Protein AF-X1LPR6-F1 (afdb_monomer)

Sequence (323 aa):
MGFMDDASLVRRFMDADMQLTLDALDALRKREDTESAAERVLVSLREMGGRPFLITADLITKILEEEIETGPTPSVPPPRPSVPEVEAPTEGEIAEKLPELTRTKFKPRASEFEPRVEVLKDITGRSYTEGKLKDFVNVFSDRYERLSRILRKRVDLHDAVPISSLKNFEGRELVKVIGMVSEKRETSGGHVVLEIEDLNGRASAWVFKGQRKLIQKSAEVVVDEVVGIVGNVRSGDRAPRLFVRDIIWPDLPVTRELSRAEDPACAALISDLHIGSEMFLEDVFMKFVNWLRGETGNAQQQELASGVKYLIVAGDIVDGIGV

Nearest PDB structures (foldseek):
  3m4q-assembly1_B  TM=6.883E-01  e=9.070E-04  Entamoeba histolytica
  8txr-assembly1_A  TM=4.484E-01  e=1.078E-04  Escherichia coli
  8txr-assembly1_C  TM=4.172E-01  e=3.190E-05  Escherichia coli
  8txr-assembly1_D  TM=4.548E-01  e=1.864E-04  Escherichia coli
  3m4p-assembly2_D  TM=5.467E-01  e=4.153E-03  Entamoeba histolytica

Foldseek 3Di:
DDDDDLVNLQVVQVVVLAGEDPQLSVLLNVDPPSPVLSVQLSVVLVVPPDRDRYDYNVSSVVSVVVPPPDDDDDDDPPPPPPPPPPPPQDPVRVVVPPDPPPPQPDQFLLVVDDDDDDDPDDCVVPPDDPPDPVVVVVVLQVQQVVFVVLQCVDPVAVQADAQVCLVVQAPPPKHKHKFAFADWDADPQGKIWTWTHDPRFIEIEIEDNVPVVVSVVSVPDDHSFIWMFMAHWDDDPDRIYGDGPDIGGSDDDPDDDDDDDPDQADEAEEEQQQPPDPPHPVVVVVVVVCLLSLNDDDPVSSNNSSRYNHYHYDYNNHNDPPD

Mean predicted aligned error: 16.56 Å

Secondary structure (DSSP, 8-state):
-PPPPHHHHHHHHHTTT-EE-HHHHHHHHTSTTHHHHHHHHHHHHHHSSS--SEE-HHHHHHHHHHGGG-------PPPP-------PPPHHHHHHSS------S---GGGGS------S---TT-------HHHHHHHHHHHHHHHHHHHHTSTTTTTPPPGGGGGGGTT-S-EEEEEEEEEEEE-TTS-EEEEEEETTEEEEEEE-TT-HHHHHHHHH--TT-EEEEEEEEE--SSS-EEEEEEEE-----S-------SS--EEEEE----BT-TT--HHHHHHHHHHHTTSSS-HHHHHHHHHEEEEEE-S--B--S--

Solvent-accessible surface area (backbone atoms only — not comparable to full-atom values): 19529 Å² total; per-residue (Å²): 135,81,80,81,50,71,67,61,56,52,46,59,37,46,78,68,69,26,42,71,38,74,60,24,50,51,57,43,65,76,41,97,52,37,69,64,51,50,51,50,51,54,51,57,45,69,70,40,98,64,71,65,49,69,42,45,40,69,58,54,51,50,58,69,60,68,61,81,79,69,84,90,88,80,97,69,85,74,78,75,78,75,66,76,78,74,64,75,68,50,80,66,57,53,61,74,68,50,71,73,79,68,84,54,89,58,76,42,64,27,72,80,51,83,88,87,84,79,85,90,75,86,54,82,98,62,79,75,76,91,78,46,76,67,54,57,52,47,53,54,50,52,50,45,54,54,43,48,55,54,36,40,71,35,87,93,33,53,79,42,44,63,55,65,54,46,73,81,42,48,86,44,83,69,48,37,31,58,29,33,24,76,39,76,49,76,45,98,89,56,28,41,38,34,36,29,31,49,101,75,31,54,35,41,36,36,39,56,60,89,40,59,71,54,50,54,55,57,66,73,59,56,72,78,39,58,36,36,40,32,19,30,42,48,67,63,103,60,73,40,30,30,44,54,75,46,79,43,69,71,68,81,72,90,82,67,85,83,83,72,76,91,62,91,59,37,71,47,82,50,52,68,50,24,48,86,40,93,82,41,59,56,75,60,53,51,50,51,53,36,24,58,56,51,77,38,76,54,75,70,52,29,54,54,29,18,21,48,65,41,79,47,72,65,55,50,60,49,53,74,84,94,119

InterPro domains:
  IPR024826 DNA polymerase delta/II small subunit family [PTHR10416] (117-320)

Structure (mmCIF, N/CA/C/O backbone):
data_AF-X1LPR6-F1
#
_entry.id   AF-X1LPR6-F1
#
loop_
_atom_site.group_PDB
_atom_site.id
_atom_site.type_symbol
_atom_site.label_atom_id
_atom_site.label_alt_id
_atom_site.label_comp_id
_atom_site.label_asym_id
_atom_site.label_entity_id
_atom_site.label_seq_id
_atom_site.pdbx_PDB_ins_code
_atom_site.Cartn_x
_atom_site.Cartn_y
_atom_site.Cartn_z
_atom_site.occupancy
_atom_site.B_iso_or_equiv
_atom_site.auth_seq_id
_atom_site.auth_comp_id
_atom_site.auth_asym_id
_atom_site.auth_atom_id
_atom_site.pdbx_PDB_model_num
ATOM 1 N N . MET A 1 1 ? -37.560 -25.853 -32.790 1.00 40.47 1 MET A N 1
ATOM 2 C CA . MET A 1 1 ? -37.168 -26.529 -31.539 1.00 40.47 1 MET A CA 1
ATOM 3 C C . MET A 1 1 ? -35.764 -26.054 -31.229 1.00 40.47 1 MET A C 1
ATOM 5 O O . MET A 1 1 ? -34.848 -26.413 -31.956 1.00 40.47 1 MET A O 1
ATOM 9 N N . GLY A 1 2 ? -35.634 -25.078 -30.330 1.00 45.19 2 GLY A N 1
ATOM 10 C CA . GLY A 1 2 ? -34.343 -24.468 -30.018 1.00 45.19 2 GLY A CA 1
ATOM 11 C C . GLY A 1 2 ? -33.560 -25.395 -29.101 1.00 45.19 2 GLY A C 1
ATOM 12 O O . GLY A 1 2 ? -34.072 -25.771 -28.054 1.00 45.19 2 GLY A O 1
ATOM 13 N N . PHE A 1 3 ? -32.356 -25.787 -29.505 1.00 52.84 3 PHE A N 1
ATOM 14 C CA . PHE A 1 3 ? -31.416 -26.442 -28.602 1.00 52.84 3 PHE A CA 1
ATOM 15 C C . PHE A 1 3 ? -31.013 -25.422 -27.530 1.00 52.84 3 PHE A C 1
ATOM 17 O O . PHE A 1 3 ? -30.489 -24.361 -27.869 1.00 52.84 3 PHE A O 1
ATOM 24 N N . MET A 1 4 ? -31.299 -25.714 -26.259 1.00 65.25 4 MET A N 1
ATOM 25 C CA . MET A 1 4 ? -30.722 -24.970 -25.137 1.00 65.25 4 MET A CA 1
ATOM 26 C C . MET A 1 4 ? -29.204 -25.161 -25.163 1.00 65.25 4 MET A C 1
ATOM 28 O O . MET A 1 4 ? -28.731 -26.287 -25.318 1.00 65.25 4 MET A O 1
ATOM 32 N N . ASP A 1 5 ? -28.449 -24.071 -25.048 1.00 76.56 5 ASP A N 1
ATOM 33 C CA . ASP A 1 5 ? -26.994 -24.137 -24.933 1.00 76.56 5 ASP A CA 1
ATOM 34 C C . ASP A 1 5 ? -26.565 -24.481 -23.494 1.00 76.56 5 ASP A C 1
ATOM 36 O O . ASP A 1 5 ? -27.295 -24.245 -22.528 1.00 76.56 5 ASP A O 1
ATOM 40 N N . ASP A 1 6 ? -25.365 -25.038 -23.332 1.00 79.00 6 ASP A N 1
ATOM 41 C CA . ASP A 1 6 ? -24.859 -25.474 -22.022 1.00 79.00 6 ASP A CA 1
ATOM 42 C C . ASP A 1 6 ? -24.832 -24.314 -21.007 1.00 79.00 6 ASP A C 1
ATOM 44 O O . ASP A 1 6 ? -25.115 -24.496 -19.823 1.00 79.00 6 ASP A O 1
ATOM 48 N N . ALA A 1 7 ? -24.560 -23.094 -21.482 1.00 80.00 7 ALA A N 1
ATOM 49 C CA . ALA A 1 7 ? -24.529 -21.890 -20.660 1.00 80.00 7 ALA A CA 1
ATOM 50 C C . ALA A 1 7 ? -25.905 -21.549 -20.063 1.00 80.00 7 ALA A C 1
ATOM 52 O O . ALA A 1 7 ? -25.987 -21.188 -18.889 1.00 80.00 7 ALA A O 1
ATOM 53 N N . SER A 1 8 ? -26.987 -21.678 -20.835 1.00 82.38 8 SER A N 1
ATOM 54 C CA . SER A 1 8 ? -28.348 -21.449 -20.345 1.00 82.38 8 SER A CA 1
ATOM 55 C C . SER A 1 8 ? -28.805 -22.533 -19.374 1.00 82.38 8 SER A C 1
ATOM 57 O O . SER A 1 8 ? -29.473 -22.208 -18.392 1.00 82.38 8 SER A O 1
ATOM 59 N N . LEU A 1 9 ? -28.414 -23.794 -19.590 1.00 83.12 9 LEU A N 1
ATOM 60 C CA . LEU A 1 9 ? -28.721 -24.884 -18.663 1.00 83.12 9 LEU A CA 1
ATOM 61 C C . LEU A 1 9 ? -28.023 -24.662 -17.318 1.00 83.12 9 LEU A C 1
ATOM 63 O O . LEU A 1 9 ? -28.685 -24.634 -16.286 1.00 83.12 9 LEU A O 1
ATOM 67 N N . VAL A 1 10 ? -26.711 -24.408 -17.328 1.00 84.19 10 VAL A N 1
ATOM 68 C CA . VAL A 1 10 ? -25.937 -24.144 -16.105 1.00 84.19 10 VAL A CA 1
ATOM 69 C C . VAL A 1 10 ? -26.471 -22.908 -15.379 1.00 84.19 10 VAL A C 1
ATOM 71 O O . VAL A 1 10 ? -26.657 -22.944 -14.165 1.00 84.19 10 VAL A O 1
ATOM 74 N N . ARG A 1 11 ? -26.800 -21.835 -16.110 1.00 84.00 11 ARG A N 1
ATOM 75 C CA . ARG A 1 11 ? -27.372 -20.615 -15.525 1.00 84.00 11 ARG A CA 1
ATOM 76 C C . ARG A 1 11 ? -28.694 -20.856 -14.805 1.00 84.00 11 ARG A C 1
ATOM 78 O O . ARG A 1 11 ? -28.868 -20.330 -13.716 1.00 84.00 11 ARG A O 1
ATOM 85 N N . ARG A 1 12 ? -29.584 -21.691 -15.348 1.00 84.81 12 ARG A N 1
ATOM 86 C CA . ARG A 1 12 ? -30.861 -22.019 -14.688 1.00 84.81 12 ARG A CA 1
ATOM 87 C C . ARG A 1 12 ? -30.680 -22.728 -13.344 1.00 84.81 12 ARG A C 1
ATOM 89 O O . ARG A 1 12 ? -31.457 -22.475 -12.430 1.00 84.81 12 ARG A O 1
ATOM 96 N N . PHE A 1 13 ? -29.682 -23.604 -13.224 1.00 86.19 13 PHE A N 1
ATOM 97 C CA . PHE A 1 13 ? -29.370 -24.255 -11.948 1.00 86.19 13 PHE A CA 1
ATOM 98 C C . PHE A 1 13 ? -28.673 -23.288 -10.981 1.00 86.19 13 PHE A C 1
ATOM 100 O O . PHE A 1 13 ? -29.044 -23.251 -9.810 1.00 86.19 13 PHE A O 1
ATOM 107 N N . MET A 1 14 ? -27.767 -22.432 -11.474 1.00 83.00 14 MET A N 1
ATOM 108 C CA . MET A 1 14 ? -27.127 -21.394 -10.652 1.00 83.00 14 MET A CA 1
ATOM 109 C C . MET A 1 14 ? -28.131 -20.373 -10.100 1.00 83.00 14 MET A C 1
ATOM 111 O O . MET A 1 14 ? -28.051 -20.032 -8.926 1.00 83.00 14 MET A O 1
ATOM 115 N N . ASP A 1 15 ? -29.112 -19.939 -10.899 1.00 85.44 15 ASP A N 1
ATOM 116 C CA . ASP A 1 15 ? -30.190 -19.031 -10.465 1.00 85.44 15 ASP A CA 1
ATOM 117 C C . ASP A 1 15 ? -31.087 -19.658 -9.373 1.00 85.44 15 ASP A C 1
ATOM 119 O O . ASP A 1 15 ? -31.898 -18.972 -8.751 1.00 85.44 15 ASP A O 1
ATOM 123 N N . ALA A 1 16 ? -30.973 -20.971 -9.155 1.00 81.69 16 ALA A N 1
ATOM 124 C CA . ALA A 1 16 ? -31.669 -21.722 -8.119 1.00 81.69 16 ALA A CA 1
ATOM 125 C C . ALA A 1 16 ? -30.726 -22.215 -6.999 1.00 81.69 16 ALA A C 1
ATOM 127 O O . ALA A 1 16 ? -31.099 -23.134 -6.270 1.00 81.69 16 ALA A O 1
ATOM 128 N N . ASP A 1 17 ? -29.537 -21.613 -6.870 1.00 82.81 17 ASP A N 1
ATOM 129 C CA . ASP A 1 17 ? -28.495 -21.930 -5.881 1.00 82.81 17 ASP A CA 1
ATOM 130 C C . ASP A 1 17 ? -27.958 -23.375 -5.960 1.00 82.81 17 ASP A C 1
ATOM 132 O O . ASP A 1 17 ? -27.576 -23.973 -4.953 1.00 82.81 17 ASP A O 1
ATOM 136 N N . MET A 1 18 ? -27.919 -23.954 -7.167 1.00 85.88 18 MET A N 1
ATOM 137 C CA . MET A 1 18 ? -27.457 -25.324 -7.417 1.00 85.88 18 MET A CA 1
ATOM 138 C C . MET A 1 18 ? -26.333 -25.373 -8.459 1.00 85.88 18 MET A C 1
ATOM 140 O O . MET A 1 18 ? -26.355 -24.672 -9.471 1.00 85.88 18 MET A O 1
ATOM 144 N N . GLN A 1 19 ? -25.359 -26.256 -8.244 1.00 86.50 19 GLN A N 1
ATOM 145 C CA . GLN A 1 19 ? -24.255 -26.520 -9.163 1.00 86.50 19 GLN A CA 1
ATOM 146 C C . GLN A 1 19 ? -24.404 -27.894 -9.814 1.00 86.50 19 GLN A C 1
ATOM 148 O O . GLN A 1 19 ? -24.564 -28.906 -9.134 1.00 86.50 19 GLN A O 1
ATOM 153 N N . LEU A 1 20 ? -24.314 -27.940 -11.144 1.00 87.31 20 LEU A N 1
ATOM 154 C CA . LEU A 1 20 ? -24.249 -29.191 -11.895 1.00 87.31 20 LEU A CA 1
ATOM 155 C C . LEU A 1 20 ? -22.802 -29.686 -11.955 1.00 87.31 20 LEU A C 1
ATOM 157 O O . LEU A 1 20 ? -21.890 -28.939 -12.310 1.00 87.31 20 LEU A O 1
ATOM 161 N N . THR A 1 21 ? -22.603 -30.968 -11.677 1.00 86.88 21 THR A N 1
ATOM 162 C CA . THR A 1 21 ? -21.379 -31.671 -12.082 1.00 86.88 21 THR A CA 1
ATOM 163 C C . THR A 1 21 ? -21.330 -31.847 -13.607 1.00 86.88 21 THR A C 1
ATOM 165 O O . THR A 1 21 ? -22.349 -31.747 -14.298 1.00 86.88 21 THR A O 1
ATOM 168 N N . LEU A 1 22 ? -20.139 -32.085 -14.164 1.00 84.19 22 LEU A N 1
ATOM 169 C CA . LEU A 1 22 ? -19.959 -32.209 -15.617 1.00 84.19 22 LEU A CA 1
ATOM 170 C C . LEU A 1 22 ? -20.735 -33.408 -16.194 1.00 84.19 22 LEU A C 1
ATOM 172 O O . LEU A 1 22 ? -21.355 -33.310 -17.247 1.00 84.19 22 LEU A O 1
ATOM 176 N N . ASP A 1 23 ? -20.754 -34.520 -15.466 1.00 85.25 23 ASP A N 1
ATOM 177 C CA . ASP A 1 23 ? -21.523 -35.723 -15.774 1.00 85.25 23 ASP A CA 1
ATOM 178 C C . ASP A 1 23 ? -23.038 -35.500 -15.655 1.00 85.25 23 ASP A C 1
ATOM 180 O O . ASP A 1 23 ? -23.795 -36.021 -16.476 1.00 85.25 23 ASP A O 1
ATOM 184 N N . ALA A 1 24 ? -23.494 -34.682 -14.700 1.00 85.19 24 ALA A N 1
ATOM 185 C CA . ALA A 1 24 ? -24.899 -34.282 -14.594 1.00 85.19 24 ALA A CA 1
ATOM 186 C C . ALA A 1 24 ? -25.355 -33.424 -15.788 1.00 85.19 24 ALA A C 1
ATOM 188 O O . ALA A 1 24 ? -26.442 -33.633 -16.334 1.00 85.19 24 ALA A O 1
ATOM 189 N N . LEU A 1 25 ? -24.507 -32.490 -16.228 1.00 86.38 25 LEU A N 1
ATOM 190 C CA . LEU A 1 25 ? -24.734 -31.683 -17.428 1.00 86.38 25 LEU A CA 1
ATOM 191 C C . LEU A 1 25 ? -24.821 -32.571 -18.682 1.00 86.38 25 LEU A C 1
ATOM 193 O O . LEU A 1 25 ? -25.765 -32.452 -19.467 1.00 86.38 25 LEU A O 1
ATOM 197 N N . ASP A 1 26 ? -23.891 -33.517 -18.831 1.00 83.12 26 ASP A N 1
ATOM 198 C CA . ASP A 1 26 ? -23.890 -34.477 -19.937 1.00 83.12 26 ASP A CA 1
ATOM 199 C C . ASP A 1 26 ? -25.120 -35.401 -19.919 1.00 83.12 26 ASP A C 1
ATOM 201 O O . ASP A 1 26 ? -25.643 -35.759 -20.981 1.00 83.12 26 ASP A O 1
ATOM 205 N N . ALA A 1 27 ? -25.609 -35.780 -18.734 1.00 82.50 27 ALA A N 1
ATOM 206 C CA . ALA A 1 27 ? -26.810 -36.598 -18.578 1.00 82.50 27 ALA A CA 1
ATOM 207 C C . ALA A 1 27 ? -28.077 -35.872 -19.061 1.00 82.50 27 ALA A C 1
ATOM 209 O O . ALA A 1 27 ? -28.905 -36.481 -19.740 1.00 82.50 27 ALA A O 1
ATOM 210 N N . LEU A 1 28 ? -28.214 -34.570 -18.780 1.00 83.19 28 LEU A N 1
ATOM 211 C CA . LEU A 1 28 ? -29.329 -33.753 -19.279 1.00 83.19 28 LEU A CA 1
ATOM 212 C C . LEU A 1 28 ? -29.227 -33.517 -20.792 1.00 83.19 28 LEU A C 1
ATOM 214 O O . LEU A 1 28 ? -30.230 -33.590 -21.504 1.00 83.19 28 LEU A O 1
ATOM 218 N N . ARG A 1 29 ? -28.008 -33.297 -21.298 1.00 80.50 29 ARG A N 1
ATOM 219 C CA . ARG A 1 29 ? -27.732 -33.022 -22.715 1.00 80.50 29 ARG A CA 1
ATOM 220 C C . ARG A 1 29 ? -28.058 -34.187 -23.648 1.00 80.50 29 ARG A C 1
ATOM 222 O O . ARG A 1 29 ? -28.470 -33.967 -24.782 1.00 80.50 29 ARG A O 1
ATOM 229 N N . LYS A 1 30 ? -27.846 -35.429 -23.205 1.00 79.31 30 LYS A N 1
ATOM 230 C CA . LYS A 1 30 ? -28.094 -36.632 -24.024 1.00 79.31 30 LYS A CA 1
ATOM 231 C C . LYS A 1 30 ? -29.578 -36.903 -24.284 1.00 79.31 30 LYS A C 1
ATOM 233 O O . LYS A 1 30 ? -29.888 -37.791 -25.075 1.00 79.31 30 LYS A O 1
ATOM 238 N N . ARG A 1 31 ? -30.485 -36.178 -23.625 1.00 76.56 31 ARG A N 1
ATOM 239 C CA . ARG A 1 31 ? -31.931 -36.368 -23.758 1.00 76.56 31 ARG A CA 1
ATOM 240 C C . ARG A 1 31 ? -32.507 -35.430 -24.813 1.00 76.56 31 ARG A C 1
ATOM 242 O O . ARG A 1 31 ? -32.135 -34.263 -24.877 1.00 76.56 31 ARG A O 1
ATOM 249 N N . GLU A 1 32 ? -33.454 -35.931 -25.602 1.00 71.19 32 GLU A N 1
ATOM 250 C CA . GLU A 1 32 ? -34.161 -35.140 -26.622 1.00 71.19 32 GLU A CA 1
ATOM 251 C C . GLU A 1 32 ? -35.065 -34.052 -26.006 1.00 71.19 32 GLU A C 1
ATOM 253 O O . GLU A 1 32 ? -35.377 -33.058 -26.659 1.00 71.19 32 GLU A O 1
ATOM 258 N N . ASP A 1 33 ? -35.444 -34.211 -24.735 1.00 77.06 33 ASP A N 1
ATOM 259 C CA . ASP A 1 33 ? -36.314 -33.328 -23.957 1.00 77.06 33 ASP A CA 1
ATOM 260 C C . ASP A 1 33 ? -35.551 -32.518 -22.891 1.00 77.06 33 ASP A C 1
ATOM 262 O O . ASP A 1 33 ? -36.048 -32.321 -21.781 1.00 77.06 33 ASP A O 1
ATOM 266 N N . THR A 1 34 ? -34.345 -32.031 -23.219 1.00 79.75 34 THR A N 1
ATOM 267 C CA . THR A 1 34 ? -33.420 -31.353 -22.283 1.00 79.75 34 THR A CA 1
ATOM 268 C C . THR A 1 34 ? -34.092 -30.271 -21.430 1.00 79.75 34 THR A C 1
ATOM 270 O O . THR A 1 34 ? -33.887 -30.225 -20.219 1.00 79.75 34 THR A O 1
ATOM 273 N N . GLU A 1 35 ? -34.911 -29.410 -22.039 1.00 77.38 35 GLU A N 1
ATOM 274 C CA . GLU A 1 35 ? -35.567 -28.297 -21.341 1.00 77.38 35 GLU A CA 1
ATOM 275 C C . GLU A 1 35 ? -36.606 -28.789 -20.323 1.00 77.38 35 GLU A C 1
ATOM 277 O O . GLU A 1 35 ? -36.575 -28.388 -19.160 1.00 77.38 35 GLU A O 1
ATOM 282 N N . SER A 1 36 ? -37.472 -29.718 -20.732 1.00 77.12 36 SER A N 1
ATOM 283 C CA . SER A 1 36 ? -38.492 -30.301 -19.857 1.00 77.12 36 SER A CA 1
ATOM 284 C C . SER A 1 36 ? -37.889 -31.213 -18.789 1.00 77.12 36 SER A C 1
ATOM 286 O O . SER A 1 36 ? -38.440 -31.339 -17.699 1.00 77.12 36 SER A O 1
ATOM 288 N N . ALA A 1 37 ? -36.773 -31.886 -19.077 1.00 81.62 37 ALA A N 1
ATOM 289 C CA . ALA A 1 37 ? -36.028 -32.664 -18.090 1.00 81.62 37 ALA A CA 1
ATOM 290 C C . ALA A 1 37 ? -35.383 -31.751 -17.038 1.00 81.62 37 ALA A C 1
ATOM 292 O O . ALA A 1 37 ? -35.524 -32.009 -15.847 1.00 81.62 37 ALA A O 1
ATOM 293 N N . ALA A 1 38 ? -34.744 -30.655 -17.456 1.00 83.25 38 ALA A N 1
ATOM 294 C CA . ALA A 1 38 ? -34.149 -29.687 -16.539 1.00 83.25 38 ALA A CA 1
ATOM 295 C C . ALA A 1 38 ? -35.194 -29.025 -15.631 1.00 83.25 38 ALA A C 1
ATOM 297 O O . ALA A 1 38 ? -34.962 -28.894 -14.433 1.00 83.25 38 ALA A O 1
ATOM 298 N N . GLU A 1 39 ? -36.353 -28.643 -16.177 1.00 83.12 39 GLU A N 1
ATOM 299 C CA . GLU A 1 39 ? -37.440 -28.056 -15.387 1.00 83.12 39 GLU A CA 1
ATOM 300 C C . GLU A 1 39 ? -37.992 -29.041 -14.349 1.00 83.12 39 GLU A C 1
ATOM 302 O O . GLU A 1 39 ? -38.136 -28.670 -13.186 1.00 83.12 39 GLU A O 1
ATOM 307 N N . ARG A 1 40 ? -38.203 -30.309 -14.729 1.00 81.56 40 ARG A N 1
ATOM 308 C CA . ARG A 1 40 ? -38.614 -31.368 -13.792 1.00 81.56 40 ARG A CA 1
ATOM 309 C C . ARG A 1 40 ? -37.610 -31.548 -12.663 1.00 81.56 40 ARG A C 1
ATOM 311 O O . ARG A 1 40 ? -37.982 -31.451 -11.501 1.00 81.56 40 ARG A O 1
ATOM 318 N N . VAL A 1 41 ? -36.328 -31.697 -12.999 1.00 84.50 41 VAL A N 1
ATOM 319 C CA . VAL A 1 41 ? -35.269 -31.833 -11.991 1.00 84.50 41 VAL A CA 1
ATOM 320 C C . VAL A 1 41 ? -35.249 -30.634 -11.038 1.00 84.50 41 VAL A C 1
ATOM 322 O O . VAL A 1 41 ? -35.158 -30.822 -9.829 1.00 84.50 41 VAL A O 1
ATOM 325 N N . LEU A 1 42 ? -35.392 -29.404 -11.541 1.00 83.81 42 LEU A N 1
ATOM 326 C CA . LEU A 1 42 ? -35.443 -28.205 -10.698 1.00 83.81 42 LEU A CA 1
ATOM 327 C C . LEU A 1 42 ? -36.657 -28.181 -9.760 1.00 83.81 42 LEU A C 1
ATOM 329 O O . LEU A 1 42 ? -36.528 -27.717 -8.626 1.00 83.81 42 LEU A O 1
ATOM 333 N N . VAL A 1 43 ? -37.824 -28.649 -10.210 1.00 83.50 43 VAL A N 1
ATOM 334 C CA . VAL A 1 43 ? -39.035 -28.725 -9.380 1.00 83.50 43 VAL A CA 1
ATOM 335 C C . VAL A 1 43 ? -38.850 -29.754 -8.268 1.00 83.50 43 VAL A C 1
ATOM 337 O O . VAL A 1 43 ? -38.964 -29.393 -7.097 1.00 83.50 43 VAL A O 1
ATOM 340 N N . SER A 1 44 ? -38.455 -30.986 -8.596 1.00 81.19 44 SER A N 1
ATOM 341 C CA . SER A 1 44 ? -38.287 -32.045 -7.594 1.00 81.19 44 SER A CA 1
ATOM 342 C C . SER A 1 44 ? -37.169 -31.713 -6.588 1.00 81.19 44 SER A C 1
ATOM 344 O O . SER A 1 44 ? -37.293 -31.996 -5.396 1.00 81.19 44 SER A O 1
ATOM 346 N N . LEU A 1 45 ? -36.095 -31.035 -7.021 1.00 82.44 45 LEU A N 1
ATOM 347 C CA . LEU A 1 45 ? -35.028 -30.554 -6.128 1.00 82.44 45 LEU A CA 1
ATOM 348 C C . LEU A 1 45 ? -35.483 -29.438 -5.178 1.00 82.44 45 LEU A C 1
ATOM 350 O O . LEU A 1 45 ? -34.962 -29.335 -4.068 1.00 82.44 45 LEU A O 1
ATOM 354 N N . ARG A 1 46 ? -36.453 -28.609 -5.583 1.00 77.06 46 ARG A N 1
ATOM 355 C CA . ARG A 1 46 ? -37.040 -27.576 -4.713 1.00 77.06 46 ARG A CA 1
ATOM 356 C C . ARG A 1 46 ? -37.986 -28.160 -3.668 1.00 77.06 46 ARG A C 1
ATOM 358 O O . ARG A 1 46 ? -38.122 -27.563 -2.601 1.00 77.06 46 ARG A O 1
ATOM 365 N N . GLU A 1 47 ? -38.631 -29.281 -3.976 1.00 77.69 47 GLU A N 1
ATOM 366 C CA . GLU A 1 47 ? -39.562 -29.974 -3.079 1.00 77.69 47 GLU A CA 1
ATOM 367 C C . GLU A 1 47 ? -38.858 -30.911 -2.085 1.00 77.69 47 GLU A C 1
ATOM 369 O O . GLU A 1 47 ? -39.405 -31.207 -1.021 1.00 77.69 47 GLU A O 1
ATOM 374 N N . MET A 1 48 ? -37.617 -31.325 -2.365 1.00 75.12 48 MET A N 1
ATOM 375 C CA . MET A 1 48 ? -36.788 -32.029 -1.388 1.00 75.12 48 MET A CA 1
ATOM 376 C C . MET A 1 48 ? -36.469 -31.125 -0.185 1.00 75.12 48 MET A C 1
ATOM 378 O O . MET A 1 48 ? -35.876 -30.057 -0.320 1.00 75.12 48 MET A O 1
ATOM 382 N N . GLY A 1 49 ? -36.816 -31.591 1.022 1.00 54.50 49 GLY A N 1
ATOM 383 C CA . GLY A 1 49 ? -36.658 -30.875 2.301 1.00 54.50 49 GLY A CA 1
ATOM 384 C C . GLY A 1 49 ? -35.218 -30.525 2.719 1.00 54.50 49 GLY A C 1
ATOM 385 O O . GLY A 1 49 ? -35.013 -29.983 3.801 1.00 54.50 49 GLY A O 1
ATOM 386 N N . GLY A 1 50 ? -34.231 -30.801 1.867 1.00 62.28 50 GLY A N 1
ATOM 387 C CA . GLY A 1 50 ? -32.866 -30.294 1.950 1.00 62.28 50 GLY A CA 1
ATOM 388 C C . GLY A 1 50 ? -32.368 -30.041 0.533 1.00 62.28 50 GLY A C 1
ATOM 389 O O . GLY A 1 50 ? -32.273 -30.984 -0.244 1.00 62.28 50 GLY A O 1
ATOM 390 N N . ARG A 1 51 ? -32.097 -28.779 0.182 1.00 68.62 51 ARG A N 1
ATOM 391 C CA . ARG A 1 51 ? -31.652 -28.382 -1.163 1.00 68.62 51 ARG A CA 1
ATOM 392 C C . ARG A 1 51 ? -30.191 -28.801 -1.355 1.00 68.62 51 ARG A C 1
ATOM 394 O O . ARG A 1 51 ? -29.324 -28.207 -0.710 1.00 68.62 51 ARG A O 1
ATOM 401 N N . PRO A 1 52 ? -29.882 -29.808 -2.187 1.00 75.31 52 PRO A N 1
ATOM 402 C CA . PRO A 1 52 ? -28.498 -30.184 -2.420 1.00 75.31 52 PRO A CA 1
ATOM 403 C C . PRO A 1 52 ? -27.816 -29.104 -3.266 1.00 75.31 52 PRO A C 1
ATOM 405 O O . PRO A 1 52 ? -28.276 -28.772 -4.354 1.00 75.31 52 PRO A O 1
ATOM 408 N N . PHE A 1 53 ? -26.703 -28.566 -2.769 1.00 81.44 53 PHE A N 1
ATOM 409 C CA . PHE A 1 53 ? -25.908 -27.571 -3.494 1.00 81.44 53 PHE A CA 1
ATOM 410 C C . PHE A 1 53 ? -25.245 -28.154 -4.752 1.00 81.44 53 PHE A C 1
ATOM 412 O O . PHE A 1 53 ? -25.096 -27.454 -5.747 1.00 81.44 53 PHE A O 1
ATOM 419 N N . LEU A 1 54 ? -24.862 -29.437 -4.727 1.00 85.12 54 LEU A N 1
ATOM 420 C CA . LEU A 1 54 ? -24.203 -30.126 -5.837 1.00 85.12 54 LEU A CA 1
ATOM 421 C C . LEU A 1 54 ? -25.099 -31.235 -6.399 1.00 85.12 54 LEU A C 1
ATOM 423 O O . LEU A 1 54 ? -25.511 -32.136 -5.670 1.00 85.12 54 LEU A O 1
ATOM 427 N N . ILE A 1 55 ? -25.357 -31.185 -7.704 1.00 87.56 55 ILE A N 1
ATOM 428 C CA . ILE A 1 55 ? -26.220 -32.119 -8.429 1.00 87.56 55 ILE A CA 1
ATOM 429 C C . ILE A 1 55 ? -25.358 -33.064 -9.274 1.00 87.56 55 ILE A C 1
ATOM 431 O O . ILE A 1 55 ? -24.622 -32.634 -10.170 1.00 87.56 55 ILE A O 1
ATOM 435 N N . THR A 1 56 ? -25.453 -34.362 -8.985 1.00 88.88 56 THR A N 1
ATOM 436 C CA . THR A 1 56 ? -24.745 -35.447 -9.687 1.00 88.88 56 THR A CA 1
ATOM 437 C C . THR A 1 56 ? -25.639 -36.139 -10.715 1.00 88.88 56 THR A C 1
ATOM 439 O O . THR A 1 56 ? -26.869 -36.048 -10.643 1.00 88.88 56 THR A O 1
ATOM 442 N N . ALA A 1 57 ? -25.039 -36.852 -11.674 1.00 86.00 57 ALA A N 1
ATOM 443 C CA . ALA A 1 57 ? -25.795 -37.604 -12.679 1.00 86.00 57 ALA A CA 1
ATOM 444 C C . ALA A 1 57 ? -26.737 -38.653 -12.054 1.00 86.00 57 ALA A C 1
ATOM 446 O O . ALA A 1 57 ? -27.856 -38.844 -12.535 1.00 86.00 57 ALA A O 1
ATOM 447 N N . ASP A 1 58 ? -26.324 -39.281 -10.950 1.00 82.06 58 ASP A N 1
ATOM 448 C CA . ASP A 1 58 ? -27.134 -40.269 -10.225 1.00 82.06 58 ASP A CA 1
ATOM 449 C C . ASP A 1 58 ? -28.419 -39.653 -9.657 1.00 82.06 58 ASP A C 1
ATOM 451 O O . ASP A 1 58 ? -29.493 -40.247 -9.749 1.00 82.06 58 ASP A O 1
ATOM 455 N N . LEU A 1 59 ? -28.330 -38.432 -9.116 1.00 82.50 59 LEU A N 1
ATOM 456 C CA . LEU A 1 59 ? -29.478 -37.721 -8.553 1.00 82.50 59 LEU A CA 1
ATOM 457 C C . LEU A 1 59 ? -30.483 -37.330 -9.643 1.00 82.50 59 LEU A C 1
ATOM 459 O O . LEU A 1 59 ? -31.686 -37.499 -9.465 1.00 82.50 59 LEU A O 1
ATOM 463 N N . ILE A 1 60 ? -29.985 -36.867 -10.793 1.00 84.25 60 ILE A N 1
ATOM 464 C CA . ILE A 1 60 ? -30.810 -36.559 -11.970 1.00 84.25 60 ILE A CA 1
ATOM 465 C C . ILE A 1 60 ? -31.528 -37.809 -12.471 1.00 84.25 60 ILE A C 1
ATOM 467 O O . ILE A 1 60 ? -32.719 -37.762 -12.772 1.00 84.25 60 ILE A O 1
ATOM 471 N N . THR A 1 61 ? -30.810 -38.927 -12.551 1.00 81.19 61 THR A N 1
ATOM 472 C CA . THR A 1 61 ? -31.363 -40.196 -13.033 1.00 81.19 61 THR A CA 1
ATOM 473 C C . THR A 1 61 ? -32.463 -40.685 -12.098 1.00 81.19 61 THR A C 1
ATOM 475 O O . THR A 1 61 ? -33.561 -40.974 -12.559 1.00 81.19 61 THR A O 1
ATOM 478 N N . LYS A 1 62 ? -32.221 -40.644 -10.783 1.00 81.50 62 LYS A N 1
ATOM 479 C CA . LYS A 1 62 ? -33.201 -41.030 -9.766 1.00 81.50 62 LYS A CA 1
ATOM 480 C C . LYS A 1 62 ? -34.486 -40.198 -9.833 1.00 81.50 62 LYS A C 1
ATOM 482 O O . LYS A 1 62 ? -35.570 -40.766 -9.857 1.00 81.50 62 LYS A O 1
ATOM 487 N N . ILE A 1 63 ? -34.368 -38.872 -9.931 1.00 82.44 63 ILE A N 1
ATOM 488 C CA . ILE A 1 63 ? -35.526 -37.965 -10.025 1.00 82.44 63 ILE A CA 1
ATOM 489 C C . ILE A 1 63 ? -36.341 -38.234 -11.296 1.00 82.44 63 ILE A C 1
ATOM 491 O O . ILE A 1 63 ? -37.567 -38.261 -11.263 1.00 82.44 63 ILE A O 1
ATOM 495 N N . LEU A 1 64 ? -35.666 -38.452 -12.426 1.00 79.81 64 LEU A N 1
ATOM 496 C CA . LEU A 1 64 ? -36.337 -38.673 -13.708 1.00 79.81 64 LEU A CA 1
ATOM 497 C C . LEU A 1 64 ? -36.929 -40.085 -13.849 1.00 79.81 64 LEU A C 1
ATOM 499 O O . LEU A 1 64 ? -37.781 -40.290 -14.713 1.00 79.81 64 LEU A O 1
ATOM 503 N N . GLU A 1 65 ? -36.481 -41.048 -13.042 1.00 74.75 65 GLU A N 1
ATOM 504 C CA . GLU A 1 65 ? -37.016 -42.413 -12.994 1.00 74.75 65 GLU A CA 1
ATOM 505 C C . GLU A 1 65 ? -38.169 -42.563 -11.985 1.00 74.75 65 GLU A C 1
ATOM 507 O O . GLU A 1 65 ? -39.104 -43.318 -12.254 1.00 74.75 65 GLU A O 1
ATOM 512 N N . GLU A 1 66 ? -38.158 -41.819 -10.871 1.00 63.81 66 GLU A N 1
ATOM 513 C CA . GLU A 1 66 ? -39.196 -41.876 -9.824 1.00 63.81 66 GLU A CA 1
ATOM 514 C C . GLU A 1 66 ? -40.573 -41.326 -10.274 1.00 63.81 66 GLU A C 1
ATOM 516 O O . GLU A 1 66 ? -41.594 -41.684 -9.689 1.00 63.81 66 GLU A O 1
ATOM 521 N N . GLU A 1 67 ? -40.651 -40.531 -11.349 1.00 51.50 67 GLU A N 1
ATOM 522 C CA . GLU A 1 67 ? -41.897 -39.885 -11.815 1.00 51.50 67 GLU A CA 1
ATOM 523 C C . GLU A 1 67 ? -42.684 -40.646 -12.908 1.00 51.50 67 GLU A C 1
ATOM 525 O O . GLU A 1 67 ? -43.695 -40.146 -13.404 1.00 51.50 67 GLU A O 1
ATOM 530 N N . ILE A 1 68 ? -42.298 -41.871 -13.292 1.00 44.72 68 ILE A N 1
ATOM 531 C CA . ILE A 1 68 ? -43.078 -42.658 -14.278 1.00 44.72 68 ILE A CA 1
ATOM 532 C C . ILE A 1 68 ? -44.412 -43.180 -13.684 1.00 44.72 68 ILE A C 1
ATOM 534 O O . ILE A 1 68 ? -45.315 -43.549 -14.437 1.00 44.72 68 ILE A O 1
ATOM 538 N N . GLU A 1 69 ? -44.603 -43.161 -12.358 1.00 38.78 69 GLU A N 1
ATOM 539 C CA . GLU A 1 69 ? -45.751 -43.814 -11.698 1.00 38.78 69 GLU A CA 1
ATOM 540 C C . GLU A 1 69 ? -46.915 -42.917 -11.229 1.00 38.78 69 GLU A C 1
ATOM 542 O O . GLU A 1 69 ? -47.908 -43.454 -10.734 1.00 38.78 69 GLU A O 1
ATOM 547 N N . THR A 1 70 ? -46.917 -41.594 -11.428 1.00 32.12 70 THR A N 1
ATOM 548 C CA . THR A 1 70 ? -48.051 -40.758 -10.970 1.00 32.12 70 THR A CA 1
ATOM 549 C C . THR A 1 70 ? -48.584 -39.794 -12.037 1.00 32.12 70 THR A C 1
ATOM 551 O O . THR A 1 70 ? -48.058 -38.721 -12.307 1.00 32.12 70 THR A O 1
ATOM 554 N N . GLY A 1 71 ? -49.701 -40.205 -12.653 1.00 30.48 71 GLY A N 1
ATOM 555 C CA . GLY A 1 71 ? -50.553 -39.380 -13.518 1.00 30.48 71 GLY A CA 1
ATOM 556 C C . GLY A 1 71 ? -51.362 -38.291 -12.772 1.00 30.48 71 GLY A C 1
ATOM 557 O O . GLY A 1 71 ? -51.254 -38.157 -11.556 1.00 30.48 71 GLY A O 1
ATOM 558 N N . PRO A 1 72 ? -52.192 -37.500 -13.486 1.00 40.00 72 PRO A N 1
ATOM 559 C CA . PRO A 1 72 ? -52.224 -36.036 -13.341 1.00 40.00 72 PRO A CA 1
ATOM 560 C C . PRO A 1 72 ? -53.393 -35.443 -12.522 1.00 40.00 72 PRO A C 1
ATOM 562 O O . PRO A 1 72 ? -54.431 -36.084 -12.373 1.00 40.00 72 PRO A O 1
ATOM 565 N N . THR A 1 73 ? -53.240 -34.148 -12.162 1.00 28.80 73 THR A N 1
ATOM 566 C CA . THR A 1 73 ? -54.211 -33.050 -11.824 1.00 28.80 73 THR A CA 1
ATOM 567 C C . THR A 1 73 ? -54.109 -32.466 -10.398 1.00 28.80 73 THR A C 1
ATOM 569 O O . THR A 1 73 ? -53.762 -33.202 -9.482 1.00 28.80 73 THR A O 1
ATOM 572 N N . PRO A 1 74 ? -54.531 -31.201 -10.134 1.00 36.25 74 PRO A N 1
ATOM 573 C CA . PRO A 1 74 ? -54.585 -29.992 -10.967 1.00 36.25 74 PRO A CA 1
ATOM 574 C C . PRO A 1 74 ? -53.848 -28.777 -10.343 1.00 36.25 74 PRO A C 1
ATOM 576 O O . PRO A 1 74 ? -53.494 -28.735 -9.169 1.00 36.25 74 PRO A O 1
ATOM 579 N N . SER A 1 75 ? -53.685 -27.744 -11.169 1.00 42.28 75 SER A N 1
ATOM 580 C CA . SER A 1 75 ? -53.115 -26.427 -10.880 1.00 42.28 75 SER A CA 1
ATOM 581 C C . SER A 1 75 ? -53.765 -25.687 -9.698 1.00 42.28 75 SER A C 1
ATOM 583 O O . SER A 1 75 ? -54.882 -25.176 -9.815 1.00 42.28 75 SER A O 1
ATOM 585 N N . VAL A 1 76 ? -53.006 -25.514 -8.618 1.00 32.66 76 VAL A N 1
ATOM 586 C CA . VAL A 1 76 ? -53.146 -24.404 -7.666 1.00 32.66 76 VAL A CA 1
ATOM 587 C C . VAL A 1 76 ? -51.739 -23.834 -7.476 1.00 32.66 76 VAL A C 1
ATOM 589 O O . VAL A 1 76 ? -50.842 -24.600 -7.127 1.00 32.66 76 VAL A O 1
ATOM 592 N N . PRO A 1 77 ? -51.483 -22.540 -7.737 1.00 36.25 77 PRO A N 1
ATOM 593 C CA . PRO A 1 77 ? -50.181 -21.970 -7.422 1.00 36.25 77 PRO A CA 1
ATOM 594 C C . PRO A 1 77 ? -49.985 -22.046 -5.900 1.00 36.25 77 PRO A C 1
ATOM 596 O O . PRO A 1 77 ? -50.861 -21.577 -5.165 1.00 36.25 77 PRO A O 1
ATOM 599 N N . PRO A 1 78 ? -48.884 -22.636 -5.400 1.00 40.97 78 PRO A N 1
ATOM 600 C CA . PRO A 1 78 ? -48.613 -22.615 -3.975 1.00 40.97 78 PRO A CA 1
ATOM 601 C C . PRO A 1 78 ? -48.445 -21.152 -3.542 1.00 40.97 78 PRO A C 1
ATOM 603 O O . PRO A 1 78 ? -47.903 -20.341 -4.308 1.00 40.97 78 PRO A O 1
ATOM 606 N N . PRO A 1 79 ? -48.912 -20.775 -2.340 1.00 33.53 79 PRO A N 1
ATOM 607 C CA . PRO A 1 79 ? -48.588 -19.467 -1.804 1.00 33.53 79 PRO A CA 1
ATOM 608 C C . PRO A 1 79 ? -47.064 -19.367 -1.782 1.00 33.53 79 PRO A C 1
ATOM 610 O O . PRO A 1 79 ? -46.387 -20.300 -1.341 1.00 33.53 79 PRO A O 1
ATOM 613 N N . ARG A 1 80 ? -46.513 -18.258 -2.298 1.00 33.31 80 ARG A N 1
ATOM 614 C CA . ARG A 1 80 ? -45.097 -17.947 -2.082 1.00 33.31 80 ARG A CA 1
ATOM 615 C C . ARG A 1 80 ? -44.822 -18.173 -0.597 1.00 33.31 80 ARG A C 1
ATOM 617 O O . ARG A 1 80 ? -45.582 -17.621 0.204 1.00 33.31 80 ARG A O 1
ATOM 624 N N . PRO A 1 81 ? -43.777 -18.924 -0.214 1.00 37.59 81 PRO A N 1
ATOM 625 C CA . PRO A 1 81 ? -43.274 -18.786 1.133 1.00 37.59 81 PRO A CA 1
ATOM 626 C C . PRO A 1 81 ? -42.928 -17.307 1.263 1.00 37.59 81 PRO A C 1
ATOM 628 O O . PRO A 1 81 ? -42.028 -16.802 0.588 1.00 37.59 81 PRO A O 1
ATOM 631 N N . SER A 1 82 ? -43.719 -16.590 2.056 1.00 38.00 82 SER A N 1
ATOM 632 C CA . SER A 1 82 ? -43.270 -15.354 2.655 1.00 38.00 82 SER A CA 1
ATOM 633 C C . SER A 1 82 ? -42.058 -15.774 3.467 1.00 38.00 82 SER A C 1
ATOM 635 O O . SER A 1 82 ? -42.186 -16.272 4.586 1.00 38.00 82 SER A O 1
ATOM 637 N N . VAL A 1 83 ? -40.877 -15.650 2.857 1.00 36.72 83 VAL A N 1
ATOM 638 C CA . VAL A 1 83 ? -39.668 -15.365 3.615 1.00 36.72 83 VAL A CA 1
ATOM 639 C C . VAL A 1 83 ? -40.132 -14.291 4.589 1.00 36.72 83 VAL A C 1
ATOM 641 O O . VAL A 1 83 ? -40.724 -13.314 4.113 1.00 36.72 83 VAL A O 1
ATOM 644 N N . PRO A 1 84 ? -40.026 -14.484 5.915 1.00 36.28 84 PRO A N 1
ATOM 645 C CA . PRO A 1 84 ? -40.154 -13.345 6.791 1.00 36.28 84 PRO A CA 1
ATOM 646 C C . PRO A 1 84 ? -39.164 -12.356 6.204 1.00 36.28 84 PRO A C 1
ATOM 648 O O . PRO A 1 84 ? -37.967 -12.646 6.129 1.00 36.28 84 PRO A O 1
ATOM 651 N N . GLU A 1 85 ? -39.678 -11.264 5.656 1.00 37.41 85 GLU A N 1
ATOM 652 C CA . GLU A 1 85 ? -38.882 -10.081 5.466 1.00 37.41 85 GLU A CA 1
ATOM 653 C C . GLU A 1 85 ? -38.484 -9.773 6.902 1.00 37.41 85 GLU A C 1
ATOM 655 O O . GLU A 1 85 ? -39.271 -9.263 7.696 1.00 37.41 85 GLU A O 1
ATOM 660 N N . VAL A 1 86 ? -37.325 -10.295 7.311 1.00 41.62 86 VAL A N 1
ATOM 661 C CA . VAL A 1 86 ? -36.662 -9.818 8.504 1.00 41.62 86 VAL A CA 1
ATOM 662 C C . VAL A 1 86 ? -36.234 -8.442 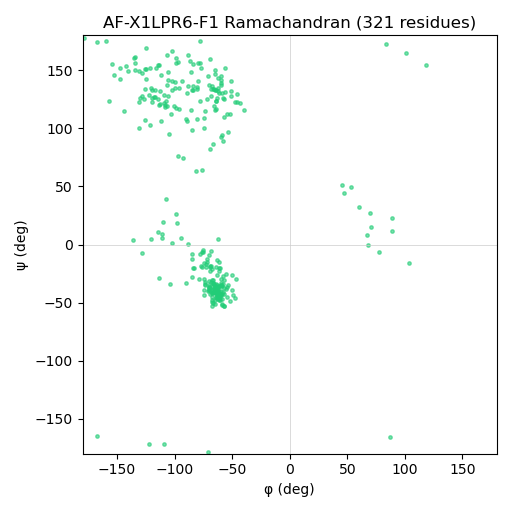8.053 1.00 41.62 86 VAL A C 1
ATOM 664 O O . VAL A 1 86 ? -35.147 -8.261 7.504 1.00 41.62 86 VAL A O 1
ATOM 667 N N . GLU A 1 87 ? -37.182 -7.508 8.140 1.00 38.88 87 GLU A N 1
ATOM 668 C CA . GLU A 1 87 ? -36.905 -6.097 8.059 1.00 38.88 87 GLU A CA 1
ATOM 669 C C . GLU A 1 87 ? -35.704 -5.906 8.973 1.00 38.88 87 GLU A C 1
ATOM 671 O O . GLU A 1 87 ? -35.704 -6.346 10.131 1.00 38.88 87 GLU A O 1
ATOM 676 N N . ALA A 1 88 ? -34.620 -5.371 8.406 1.00 41.22 88 ALA A N 1
ATOM 677 C CA . ALA A 1 88 ? -33.525 -4.902 9.228 1.00 41.22 88 ALA A CA 1
ATOM 678 C C . ALA A 1 88 ? -34.182 -4.055 10.324 1.00 41.22 88 ALA A C 1
ATOM 680 O O . ALA A 1 88 ? -34.958 -3.162 9.965 1.00 41.22 88 ALA A O 1
ATOM 681 N N . PRO A 1 89 ? -33.978 -4.390 11.611 1.00 39.81 89 PRO A N 1
ATOM 682 C CA .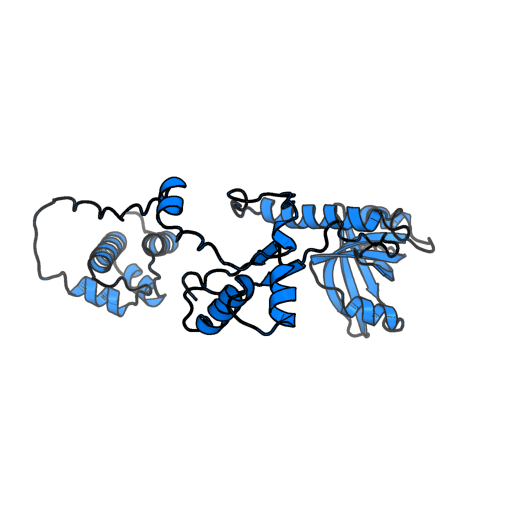 PRO A 1 89 ? -34.753 -3.795 12.683 1.00 39.81 89 PRO A CA 1
ATOM 683 C C . PRO A 1 89 ? -34.694 -2.285 12.519 1.00 39.81 89 PRO A C 1
ATOM 685 O O . PRO A 1 89 ? -33.618 -1.711 12.320 1.00 39.81 89 PRO A O 1
ATOM 688 N N . THR A 1 90 ? -35.862 -1.655 12.512 1.00 42.75 90 THR A N 1
ATOM 689 C CA . THR A 1 90 ? -35.939 -0.198 12.405 1.00 42.75 90 THR A CA 1
ATOM 690 C C . THR A 1 90 ? -35.123 0.422 13.545 1.00 42.75 90 THR A C 1
ATOM 692 O O . THR A 1 90 ? -34.978 -0.190 14.604 1.00 42.75 90 THR A O 1
ATOM 695 N N . GLU A 1 91 ? -34.572 1.632 13.379 1.00 48.56 91 GLU A N 1
ATOM 696 C CA . GLU A 1 91 ? -33.776 2.289 14.440 1.00 48.56 91 GLU A CA 1
ATOM 697 C C . GLU A 1 91 ? -34.497 2.298 15.810 1.00 48.56 91 GLU A C 1
ATOM 699 O O . GLU A 1 91 ? -33.843 2.269 16.853 1.00 48.56 91 GLU A O 1
ATOM 704 N N . GLY A 1 92 ? -35.838 2.257 15.816 1.00 44.03 92 GLY A N 1
ATOM 705 C CA . GLY A 1 92 ? -36.668 2.098 17.014 1.00 44.03 92 GLY A CA 1
ATOM 706 C C . GLY A 1 92 ? -36.682 0.691 17.636 1.00 44.03 92 GLY A C 1
ATOM 707 O O . GLY A 1 92 ? -36.693 0.578 18.858 1.00 44.03 92 GLY A O 1
ATOM 708 N N . GLU A 1 93 ? -36.619 -0.383 16.847 1.00 39.94 93 GLU A N 1
ATOM 709 C CA . GLU A 1 93 ? -36.610 -1.773 17.342 1.00 39.94 93 GLU A CA 1
ATOM 710 C C . GLU A 1 93 ? -35.232 -2.211 17.859 1.00 39.94 93 GLU A C 1
ATOM 712 O O . GLU A 1 93 ? -35.137 -3.014 18.791 1.00 39.94 93 GLU A O 1
ATOM 717 N N . ILE A 1 94 ? -34.147 -1.651 17.306 1.00 43.81 94 ILE A N 1
ATOM 718 C CA . ILE A 1 94 ? -32.789 -1.818 17.853 1.00 43.81 94 ILE A CA 1
ATOM 719 C C . ILE A 1 94 ? -32.707 -1.139 19.229 1.00 43.81 94 ILE A C 1
ATOM 721 O O . ILE A 1 94 ? -32.110 -1.688 20.157 1.00 43.81 94 ILE A O 1
ATOM 725 N N . ALA A 1 95 ? -33.357 0.021 19.384 1.00 44.00 95 ALA A N 1
ATOM 726 C CA . ALA A 1 95 ? -33.412 0.768 20.638 1.00 44.00 95 ALA A CA 1
ATOM 727 C C . ALA A 1 95 ? -34.189 0.038 21.753 1.00 44.00 95 ALA A C 1
ATOM 729 O O . ALA A 1 95 ? -33.794 0.138 22.913 1.00 44.00 95 ALA A O 1
ATOM 730 N N . GLU A 1 96 ? -35.234 -0.734 21.428 1.00 43.44 96 GLU A N 1
ATOM 731 C CA . GLU A 1 96 ? -36.035 -1.483 22.416 1.00 43.44 96 GLU A CA 1
ATOM 732 C C . GLU A 1 96 ? -35.358 -2.758 22.954 1.00 43.44 96 GLU A C 1
ATOM 734 O O . GLU A 1 96 ? -35.722 -3.242 24.027 1.00 43.44 96 GLU A O 1
ATOM 739 N N . LYS A 1 97 ? -34.351 -3.297 22.250 1.00 38.28 97 LYS A N 1
ATOM 740 C CA . LYS A 1 97 ? -33.563 -4.475 22.673 1.00 38.28 97 LYS A CA 1
ATOM 741 C C . LYS A 1 97 ? -32.115 -4.171 23.042 1.00 38.28 97 LYS A C 1
ATOM 743 O O . LYS A 1 97 ? -31.356 -5.101 23.321 1.00 38.28 97 LYS A O 1
ATOM 748 N N . LEU A 1 98 ? -31.707 -2.907 23.073 1.00 39.78 98 LEU A N 1
ATOM 749 C CA . LEU A 1 98 ? -30.467 -2.553 23.748 1.00 39.78 98 LEU A CA 1
ATOM 750 C C . LEU A 1 98 ? -30.683 -2.857 25.238 1.00 39.78 98 LEU A C 1
ATOM 752 O O . LEU A 1 98 ? -31.565 -2.239 25.839 1.00 39.78 98 LEU A O 1
ATOM 756 N N . PRO A 1 99 ? -29.947 -3.812 25.851 1.00 46.12 99 PRO A N 1
ATOM 757 C CA . PRO A 1 99 ? -29.987 -3.945 27.300 1.00 46.12 99 PRO A CA 1
ATOM 758 C C . PRO A 1 99 ? -29.722 -2.552 27.858 1.00 46.12 99 PRO A C 1
ATOM 760 O O . PRO A 1 99 ? -28.812 -1.885 27.352 1.00 46.12 99 PRO A O 1
ATOM 763 N N . GLU A 1 100 ? -30.537 -2.096 28.823 1.00 44.00 100 GLU A N 1
ATOM 764 C CA . GLU A 1 100 ? -30.275 -0.843 29.535 1.00 44.00 100 GLU A CA 1
ATOM 765 C C . GLU A 1 100 ? -28.772 -0.799 29.768 1.00 44.00 100 GLU A C 1
ATOM 767 O O . GLU A 1 100 ? -28.246 -1.723 30.395 1.00 44.00 100 GLU A O 1
ATOM 772 N N . LEU A 1 101 ? -28.085 0.187 29.170 1.00 48.88 101 LEU A N 1
ATOM 773 C CA . LEU A 1 101 ? -26.667 0.426 29.405 1.00 48.88 101 LEU A CA 1
ATOM 774 C C . LEU A 1 101 ? -26.556 0.542 30.913 1.00 48.88 101 LEU A C 1
ATOM 776 O O . LEU A 1 101 ? -26.928 1.564 31.497 1.00 48.88 101 LEU A O 1
ATOM 780 N N . THR A 1 102 ? -26.190 -0.574 31.540 1.00 50.06 102 THR A N 1
ATOM 781 C CA . THR A 1 102 ? -26.294 -0.743 32.973 1.00 50.06 102 THR A CA 1
ATOM 782 C C . THR A 1 102 ? -25.491 0.402 33.526 1.00 50.06 102 THR A C 1
ATOM 784 O O . THR A 1 102 ? -24.356 0.613 33.101 1.00 50.06 102 THR A O 1
ATOM 787 N N . ARG A 1 103 ? -26.099 1.207 34.400 1.00 52.72 103 ARG A N 1
ATOM 788 C CA . ARG A 1 103 ? -25.388 2.267 35.110 1.00 52.72 103 ARG A CA 1
ATOM 789 C C . ARG A 1 103 ? -24.243 1.608 35.871 1.00 52.72 103 ARG A C 1
ATOM 791 O O . ARG A 1 103 ? -24.404 1.181 37.014 1.00 52.72 103 ARG A O 1
ATOM 798 N N . THR A 1 104 ? -23.091 1.491 35.225 1.00 59.78 104 THR A N 1
ATOM 799 C CA . THR A 1 104 ? -21.873 1.017 35.847 1.00 59.78 104 THR A CA 1
ATOM 800 C C . THR A 1 104 ? -21.534 2.049 36.909 1.00 59.78 104 THR A C 1
ATOM 802 O O . THR A 1 104 ? -21.565 3.256 36.667 1.00 59.78 104 THR A O 1
ATOM 805 N N . LYS A 1 105 ? -21.202 1.601 38.124 1.00 68.38 105 LYS A N 1
ATOM 806 C CA . LYS A 1 105 ? -20.605 2.506 39.125 1.00 68.38 105 LYS A CA 1
ATOM 807 C C . LYS A 1 105 ? -19.267 3.066 38.635 1.00 68.38 105 LYS A C 1
ATOM 809 O O . LYS A 1 105 ? -18.802 4.082 39.144 1.00 68.38 105 LYS A O 1
ATOM 814 N N . PHE A 1 106 ? -18.665 2.388 37.661 1.00 81.44 106 PHE A N 1
ATOM 815 C CA . PHE A 1 106 ? -17.479 2.816 36.955 1.00 81.44 106 PHE A CA 1
ATOM 816 C C . PHE A 1 106 ? -17.757 4.100 36.172 1.00 81.44 106 PHE A C 1
ATOM 818 O O . PHE A 1 106 ? -18.592 4.120 35.267 1.00 81.44 106 PHE A O 1
ATOM 825 N N . LYS A 1 107 ? -17.056 5.170 36.553 1.00 85.06 107 LYS A N 1
ATOM 826 C CA . LYS A 1 107 ? -17.011 6.439 35.829 1.00 85.06 107 LYS A CA 1
ATOM 827 C C . LYS A 1 107 ? -15.663 6.515 35.111 1.00 85.06 107 LYS A C 1
ATOM 829 O O . LYS A 1 107 ? -14.677 6.872 35.754 1.00 85.06 107 LYS A O 1
ATOM 834 N N . PRO A 1 108 ? -15.584 6.127 33.830 1.00 89.12 108 PRO A N 1
ATOM 835 C CA . PRO A 1 108 ? -14.324 6.153 33.102 1.00 89.12 108 PRO A CA 1
ATOM 836 C C . PRO A 1 108 ? -13.866 7.600 32.903 1.00 89.12 108 PRO A C 1
ATOM 838 O O . PRO A 1 108 ? -14.669 8.450 32.521 1.00 89.12 108 PRO A O 1
ATOM 841 N N . ARG A 1 109 ? -12.579 7.887 33.103 1.00 91.00 109 ARG A N 1
ATOM 842 C CA . ARG A 1 109 ? -11.986 9.214 32.872 1.00 91.00 109 ARG A CA 1
ATOM 843 C C . ARG A 1 109 ? -12.254 9.735 31.455 1.00 91.00 109 ARG A C 1
ATOM 845 O O . ARG A 1 109 ? -12.534 10.909 31.259 1.00 91.00 109 ARG A O 1
ATOM 852 N N . ALA A 1 110 ? -12.242 8.848 30.465 1.00 90.69 110 ALA A N 1
ATOM 853 C CA . ALA A 1 110 ? -12.551 9.157 29.074 1.00 90.69 110 ALA A CA 1
ATOM 854 C C . ALA A 1 110 ? -13.975 9.708 28.856 1.00 90.69 110 ALA A C 1
ATOM 856 O O . ALA A 1 110 ? -14.245 10.342 27.832 1.00 90.69 110 ALA A O 1
ATOM 857 N N . SER A 1 111 ? -14.907 9.484 29.792 1.00 88.88 111 SER A N 1
ATOM 858 C CA . SER A 1 111 ? -16.260 10.052 29.708 1.00 88.88 111 SER A CA 1
ATOM 859 C C . SER A 1 111 ? -16.297 11.570 29.894 1.00 88.88 111 SER A C 1
ATOM 861 O O . SER A 1 111 ? -17.260 12.184 29.452 1.00 88.88 111 SER A O 1
ATOM 863 N N . GLU A 1 112 ? -15.252 12.176 30.467 1.00 91.06 112 GLU A N 1
ATOM 864 C CA . GLU A 1 112 ? -15.159 13.628 30.688 1.00 91.06 112 GLU A CA 1
ATOM 865 C C . GLU A 1 112 ? -14.914 14.428 29.399 1.00 91.06 112 GLU A C 1
ATOM 867 O O . GLU A 1 112 ? -15.123 15.638 29.376 1.00 91.06 112 GLU A O 1
ATOM 872 N N . PHE A 1 113 ? -14.477 13.761 28.329 1.00 90.56 113 PHE A N 1
ATOM 873 C CA . PHE A 1 113 ? -14.149 14.388 27.049 1.00 90.56 113 PHE A CA 1
ATOM 874 C C . PHE A 1 113 ? -15.231 14.091 26.011 1.00 90.56 113 PHE A C 1
ATOM 876 O O . PHE A 1 113 ? -15.741 12.971 25.938 1.00 90.56 113 PHE A O 1
ATOM 883 N N . GLU A 1 114 ? -15.561 15.060 25.163 1.00 90.50 114 GLU A N 1
ATOM 884 C CA . GLU A 1 114 ? -16.512 14.851 24.067 1.00 90.50 114 GLU A CA 1
ATOM 885 C C . GLU A 1 114 ? -15.907 13.948 22.974 1.00 90.50 114 GLU A C 1
ATOM 887 O O . GLU A 1 114 ? -14.733 14.108 22.623 1.00 90.50 114 GLU A O 1
ATOM 892 N N . PRO A 1 115 ? -16.665 12.979 22.422 1.00 90.00 115 PRO A N 1
ATOM 893 C CA . PRO A 1 115 ? -16.187 12.169 21.309 1.00 90.00 115 PRO A CA 1
ATOM 894 C C . PRO A 1 115 ? -16.021 13.030 20.049 1.00 90.00 115 PRO A C 1
ATOM 896 O O . PRO A 1 115 ? -16.915 13.789 19.680 1.00 90.00 115 PRO A O 1
ATOM 899 N N . ARG A 1 116 ? -14.890 12.877 19.350 1.00 90.25 116 ARG A N 1
ATOM 900 C CA . ARG A 1 116 ? -14.618 13.570 18.082 1.00 90.25 116 ARG A CA 1
ATOM 901 C C . ARG A 1 116 ? -14.358 12.546 16.985 1.00 90.25 116 ARG A C 1
ATOM 903 O O . ARG A 1 116 ? -13.285 11.954 16.929 1.0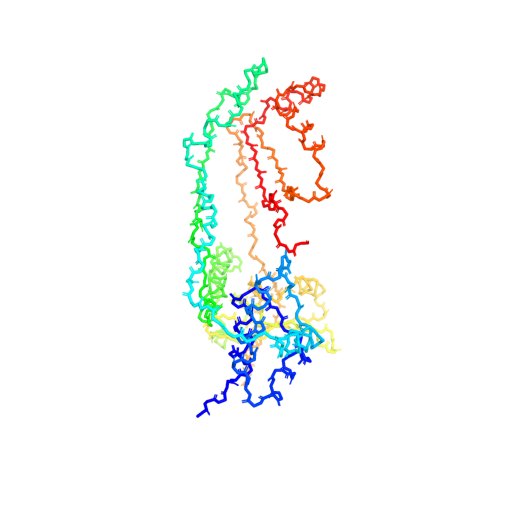0 90.25 116 ARG A O 1
ATOM 910 N N . VAL A 1 117 ? -15.354 12.324 16.130 1.00 90.44 117 VAL A N 1
ATOM 911 C CA . VAL A 1 117 ? -15.267 11.400 14.992 1.00 90.44 117 VAL A CA 1
ATOM 912 C C . VAL A 1 117 ? -15.658 12.148 13.727 1.00 90.44 117 VAL A C 1
ATOM 914 O O . VAL A 1 117 ? -16.737 12.729 13.654 1.00 90.44 117 VAL A O 1
ATOM 917 N N . GLU A 1 118 ? -14.778 12.123 12.730 1.00 92.62 118 GLU A N 1
ATOM 918 C CA . GLU A 1 118 ? -15.020 12.693 11.408 1.00 92.62 118 GLU A CA 1
ATOM 919 C C . GLU A 1 118 ? -14.992 11.577 10.362 1.00 92.62 118 GLU A C 1
ATOM 921 O O . GLU A 1 118 ? -14.028 10.813 10.266 1.00 92.62 118 GLU A O 1
ATOM 926 N N . VAL A 1 119 ? -16.049 11.483 9.556 1.00 91.25 119 VAL A N 1
ATOM 927 C CA . VAL A 1 119 ? -16.105 10.540 8.436 1.00 91.25 119 VAL A CA 1
ATOM 928 C C . VAL A 1 119 ? -15.437 11.181 7.224 1.00 91.25 119 VAL A C 1
ATOM 930 O O . VAL A 1 119 ? -16.051 11.956 6.496 1.00 91.25 119 VAL A O 1
ATOM 933 N N . LEU A 1 120 ? -14.171 10.832 6.986 1.00 92.81 120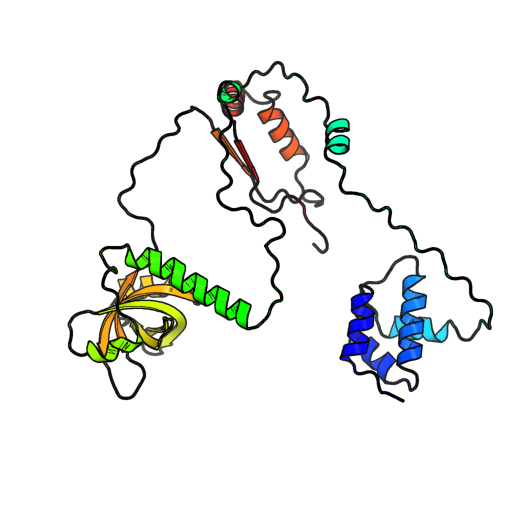 LEU A N 1
ATOM 934 C CA . LEU A 1 120 ? -13.396 11.362 5.854 1.00 92.81 120 LEU A CA 1
ATOM 935 C C . LEU A 1 120 ? -13.911 10.866 4.497 1.00 92.81 120 LEU A C 1
ATOM 937 O O . LEU A 1 120 ? -13.796 11.551 3.480 1.00 92.81 120 LEU A O 1
ATOM 941 N N . LYS A 1 121 ? -14.433 9.637 4.465 1.00 90.62 121 LYS A N 1
ATOM 942 C CA . LYS A 1 121 ? -14.982 9.012 3.266 1.00 90.62 121 LYS A CA 1
ATOM 943 C C . LYS A 1 121 ? -15.969 7.926 3.658 1.00 90.62 121 L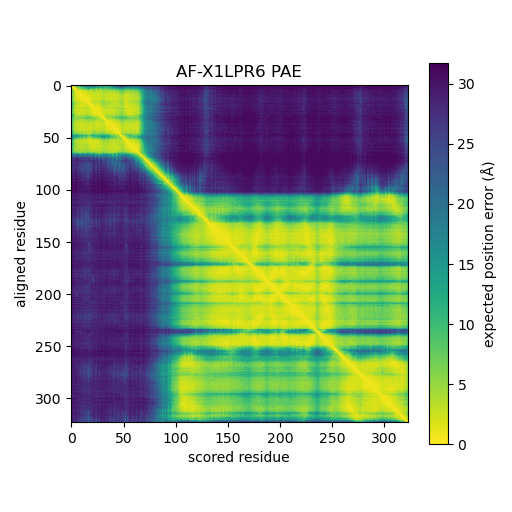YS A C 1
ATOM 945 O O . LYS A 1 121 ? -15.602 6.965 4.322 1.00 90.62 121 LYS A O 1
ATOM 950 N N . ASP A 1 122 ? -17.189 8.057 3.166 1.00 88.62 122 ASP A N 1
ATOM 951 C CA . ASP A 1 122 ? -18.202 7.017 3.251 1.00 88.62 122 ASP A CA 1
ATOM 952 C C . ASP A 1 122 ? -18.310 6.298 1.894 1.00 88.62 122 ASP A C 1
ATOM 954 O O . ASP A 1 122 ? -18.324 6.931 0.836 1.00 88.62 122 ASP A O 1
ATOM 958 N N . ILE A 1 123 ? -18.320 4.969 1.922 1.00 87.38 123 ILE A N 1
ATOM 959 C CA . ILE A 1 123 ? -18.473 4.107 0.740 1.00 87.38 123 ILE A CA 1
ATOM 960 C C . ILE A 1 123 ? -19.703 3.199 0.844 1.00 87.38 123 ILE A C 1
ATOM 962 O O . ILE A 1 123 ? -19.916 2.358 -0.030 1.00 87.38 123 ILE A O 1
ATOM 966 N N . THR A 1 124 ? -20.513 3.361 1.890 1.00 85.81 124 THR A N 1
ATOM 967 C CA . THR A 1 124 ? -21.701 2.546 2.149 1.00 85.81 124 THR A CA 1
ATOM 968 C C . THR A 1 124 ? -22.650 2.636 0.960 1.00 85.81 124 THR A C 1
ATOM 970 O O . THR A 1 124 ? -22.946 3.724 0.465 1.00 85.81 124 THR A O 1
ATOM 973 N N . GLY A 1 125 ? -23.045 1.482 0.418 1.00 82.94 125 GLY A N 1
ATOM 974 C CA . GLY A 1 125 ? -23.883 1.397 -0.785 1.00 82.94 125 GLY A CA 1
ATOM 975 C C . GLY A 1 125 ? -23.219 1.871 -2.089 1.00 82.94 125 GLY A C 1
ATOM 976 O O . GLY A 1 125 ? -23.842 1.816 -3.144 1.00 8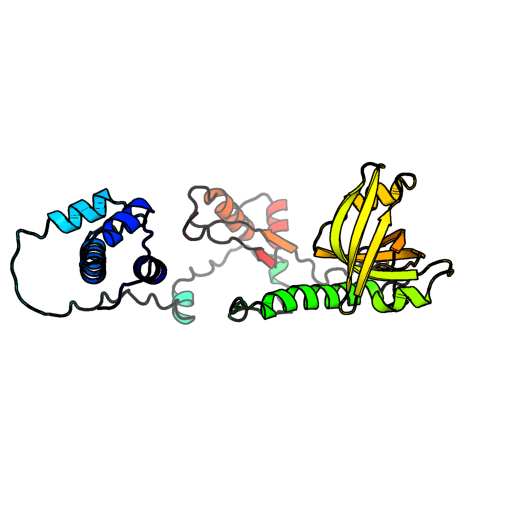2.94 125 GLY A O 1
ATOM 977 N N . ARG A 1 126 ? -21.959 2.323 -2.047 1.00 79.81 126 ARG A N 1
ATOM 978 C CA . ARG A 1 126 ? -21.213 2.900 -3.182 1.00 79.81 126 ARG A CA 1
ATOM 979 C C . ARG A 1 126 ? -20.010 2.056 -3.609 1.00 79.81 126 ARG A C 1
ATOM 981 O O . ARG A 1 126 ? -19.191 2.517 -4.399 1.00 79.81 126 ARG A O 1
ATOM 988 N N . SER A 1 127 ? -19.902 0.832 -3.096 1.00 75.06 127 SER A N 1
ATOM 989 C CA . SER A 1 127 ? -18.799 -0.097 -3.376 1.00 75.06 127 SER A CA 1
ATOM 990 C C . SER A 1 127 ? -19.141 -1.150 -4.441 1.00 75.06 127 SER A C 1
ATOM 992 O O . SER A 1 127 ? -18.565 -2.236 -4.444 1.00 75.06 127 SER A O 1
ATOM 994 N N . TYR A 1 128 ? -20.077 -0.849 -5.342 1.00 78.56 128 TYR A N 1
ATOM 995 C CA . TYR A 1 128 ? -20.476 -1.756 -6.417 1.00 78.56 128 TYR A CA 1
ATOM 996 C C . TYR A 1 128 ? -19.842 -1.338 -7.744 1.00 78.56 128 TYR A C 1
ATOM 998 O O . TYR A 1 128 ? -19.751 -0.152 -8.063 1.00 78.56 128 TYR A O 1
ATOM 1006 N N . THR A 1 129 ? -19.424 -2.324 -8.531 1.00 78.19 129 THR A N 1
ATOM 1007 C CA . THR A 1 129 ? -18.965 -2.147 -9.911 1.00 78.19 129 THR A CA 1
ATOM 1008 C C . THR A 1 129 ? -19.710 -3.125 -10.809 1.00 78.19 129 THR A C 1
ATOM 1010 O O . THR A 1 129 ? -20.048 -4.228 -10.386 1.00 78.19 129 THR A O 1
ATOM 1013 N N . GLU A 1 130 ? -19.963 -2.726 -12.054 1.00 83.19 130 GLU A N 1
ATOM 1014 C CA . GLU A 1 130 ? -20.530 -3.612 -13.076 1.00 83.19 130 GLU A CA 1
ATOM 1015 C C . GLU A 1 130 ? -19.487 -4.611 -13.613 1.00 83.19 130 GLU A C 1
ATOM 1017 O O . GLU A 1 130 ? -19.832 -5.490 -14.401 1.00 83.19 130 GLU A O 1
ATOM 1022 N N . GLY A 1 131 ? -18.212 -4.474 -13.215 1.00 86.12 131 GLY A N 1
ATOM 1023 C CA . GLY A 1 131 ? -17.133 -5.384 -13.600 1.00 86.12 131 GLY A CA 1
ATOM 1024 C C . GLY A 1 131 ? -16.751 -5.285 -15.079 1.00 86.12 131 GLY A C 1
ATOM 1025 O O . GLY A 1 131 ? -16.292 -6.262 -15.671 1.00 86.12 131 GLY A O 1
ATOM 1026 N N . LYS A 1 132 ? -16.954 -4.127 -15.716 1.00 91.94 132 LYS A N 1
ATOM 1027 C CA . LYS A 1 132 ? -16.629 -3.925 -17.134 1.00 91.94 132 LYS A CA 1
ATOM 1028 C C . LYS A 1 132 ? -15.127 -3.716 -17.308 1.00 91.94 132 LYS A C 1
ATOM 1030 O O . LYS A 1 132 ? -14.452 -3.201 -16.425 1.00 91.94 132 LYS A O 1
ATOM 1035 N N . LEU A 1 133 ? -14.594 -4.000 -18.502 1.00 91.69 133 LEU A N 1
ATOM 1036 C CA . LEU A 1 133 ? -13.174 -3.765 -18.829 1.00 91.69 133 LEU A CA 1
ATOM 1037 C C . LEU A 1 133 ? -12.702 -2.345 -18.463 1.00 91.69 133 LEU A C 1
ATOM 1039 O O . LEU A 1 133 ? -11.600 -2.155 -17.955 1.00 91.69 133 LEU A O 1
ATOM 1043 N N . LYS A 1 134 ? -13.559 -1.344 -18.694 1.00 91.75 134 LYS A N 1
ATOM 1044 C CA . LYS A 1 134 ? -13.282 0.053 -18.350 1.00 91.75 134 LYS A CA 1
ATOM 1045 C C . LYS A 1 134 ? -13.029 0.244 -16.850 1.00 91.75 134 LYS A C 1
ATOM 1047 O O . LYS A 1 134 ? -12.187 1.059 -16.493 1.00 91.75 134 LYS A O 1
ATOM 1052 N N . ASP A 1 135 ? -13.711 -0.507 -15.992 1.00 90.69 135 ASP A N 1
ATOM 1053 C CA . ASP A 1 135 ? -13.551 -0.415 -14.540 1.00 90.69 135 ASP A CA 1
ATOM 1054 C C . ASP A 1 135 ? -12.156 -0.883 -14.116 1.00 90.69 135 ASP A C 1
ATOM 1056 O O . ASP A 1 135 ? -11.495 -0.200 -13.336 1.00 90.69 135 ASP A O 1
ATOM 1060 N N . PHE A 1 136 ? -11.641 -1.958 -14.721 1.00 90.81 136 PHE A N 1
ATOM 1061 C CA . PHE A 1 136 ? -10.262 -2.405 -14.499 1.00 90.81 136 PHE A CA 1
ATOM 1062 C C . PHE A 1 136 ? -9.247 -1.348 -14.939 1.00 90.81 136 PHE A C 1
ATOM 1064 O O . PHE A 1 136 ? -8.361 -0.987 -14.168 1.00 90.81 136 PHE A O 1
ATOM 1071 N N . VAL A 1 137 ? -9.409 -0.786 -16.143 1.00 92.31 137 VAL A N 1
ATOM 1072 C CA . VAL A 1 137 ? -8.536 0.295 -16.635 1.00 92.31 137 VAL A CA 1
ATOM 1073 C C . VAL A 1 137 ? -8.564 1.494 -15.684 1.00 92.31 137 VAL A C 1
ATOM 1075 O O . VAL A 1 137 ? -7.514 2.067 -15.383 1.00 92.31 137 VAL A O 1
ATOM 1078 N N . ASN A 1 138 ? -9.739 1.851 -15.162 1.00 92.56 138 ASN A N 1
ATOM 1079 C CA . ASN A 1 138 ? -9.890 2.958 -14.224 1.00 92.56 138 ASN A CA 1
ATOM 1080 C C . ASN A 1 138 ? -9.158 2.699 -12.901 1.00 92.56 138 ASN A C 1
ATOM 1082 O O . ASN A 1 138 ? -8.555 3.628 -12.375 1.00 92.56 138 ASN A O 1
ATOM 1086 N N . VAL A 1 139 ? -9.162 1.468 -12.377 1.00 93.19 139 VAL A N 1
ATOM 1087 C CA . VAL A 1 139 ? -8.450 1.123 -11.131 1.00 93.19 139 VAL A CA 1
ATOM 1088 C C . VAL A 1 139 ? -6.946 1.361 -11.265 1.00 93.19 139 VAL A C 1
ATOM 1090 O O . VAL A 1 139 ? -6.346 2.005 -10.404 1.00 93.19 139 VAL A O 1
ATOM 1093 N N . PHE A 1 140 ? -6.329 0.884 -12.348 1.00 94.94 140 PHE A N 1
ATOM 1094 C CA . PHE A 1 140 ? -4.895 1.085 -12.577 1.00 94.94 140 PHE A CA 1
ATOM 1095 C C . PHE A 1 140 ? -4.559 2.543 -12.907 1.00 94.94 140 PHE A C 1
ATOM 1097 O O . PHE A 1 140 ? -3.550 3.066 -12.432 1.00 94.94 140 PHE A O 1
ATOM 1104 N N . SER A 1 141 ? -5.433 3.227 -13.650 1.00 95.38 141 SER A N 1
ATOM 1105 C CA . SER A 1 141 ? -5.259 4.650 -13.966 1.00 95.38 141 SER A CA 1
ATOM 1106 C C . SER A 1 141 ? -5.345 5.522 -12.704 1.00 95.38 141 SER A C 1
ATOM 1108 O O . SER A 1 141 ? -4.448 6.326 -12.458 1.00 95.38 141 SER A O 1
ATOM 1110 N N . ASP A 1 142 ? -6.355 5.312 -11.849 1.00 95.69 142 ASP A N 1
ATOM 1111 C CA . ASP A 1 142 ? -6.511 6.011 -10.561 1.00 95.69 142 ASP A CA 1
ATOM 1112 C C . ASP A 1 142 ? -5.344 5.697 -9.610 1.00 95.69 142 ASP A C 1
ATOM 1114 O O . ASP A 1 142 ? -4.799 6.610 -8.981 1.00 95.69 142 ASP A O 1
ATOM 1118 N N . ARG A 1 143 ? -4.887 4.435 -9.559 1.00 96.81 143 ARG A N 1
ATOM 1119 C CA . ARG A 1 143 ? -3.685 4.032 -8.808 1.00 96.81 143 ARG A CA 1
ATOM 1120 C C . ARG A 1 143 ? -2.459 4.818 -9.268 1.00 96.81 143 ARG A C 1
ATOM 1122 O O . ARG A 1 143 ? -1.783 5.426 -8.432 1.00 96.81 143 ARG A O 1
ATOM 1129 N N . TYR A 1 144 ? -2.188 4.829 -10.574 1.00 97.56 144 TYR A N 1
ATOM 1130 C CA . TYR A 1 144 ? -1.074 5.578 -11.149 1.00 97.56 144 TYR A CA 1
ATOM 1131 C C . TYR A 1 144 ? -1.170 7.059 -10.795 1.00 97.56 144 TYR A C 1
ATOM 1133 O O . TYR A 1 144 ? -0.233 7.615 -10.228 1.00 97.56 144 TYR A O 1
ATOM 1141 N N . GLU A 1 145 ? -2.305 7.702 -11.060 1.00 96.94 145 GLU A N 1
ATOM 1142 C CA . GLU A 1 145 ? -2.475 9.135 -10.830 1.00 96.94 145 GLU A CA 1
ATOM 1143 C C . GLU A 1 145 ? -2.285 9.527 -9.361 1.00 96.94 145 GLU A C 1
ATOM 1145 O O . GLU A 1 145 ? -1.611 10.520 -9.064 1.00 96.94 145 GLU A O 1
ATOM 1150 N N . ARG A 1 146 ? -2.845 8.754 -8.423 1.00 96.44 146 ARG A N 1
ATOM 1151 C CA . ARG A 1 146 ? -2.726 9.034 -6.985 1.00 96.44 146 ARG A CA 1
ATOM 1152 C C . ARG A 1 146 ? -1.302 8.878 -6.484 1.00 96.44 146 ARG A C 1
ATOM 1154 O O . ARG A 1 146 ? -0.788 9.798 -5.846 1.00 96.44 146 ARG A O 1
ATOM 1161 N N . LEU A 1 147 ? -0.656 7.756 -6.789 1.00 96.88 147 LEU A N 1
ATOM 1162 C CA . LEU A 1 147 ? 0.706 7.491 -6.324 1.00 96.88 147 LEU A CA 1
ATOM 1163 C C . LEU A 1 147 ? 1.720 8.398 -7.028 1.00 96.88 147 LEU A C 1
ATOM 1165 O O . LEU A 1 147 ? 2.617 8.942 -6.387 1.00 96.88 147 LEU A O 1
ATOM 1169 N N . SER A 1 148 ? 1.520 8.675 -8.317 1.00 96.12 148 SER A N 1
ATOM 1170 C CA . SER A 1 148 ? 2.334 9.627 -9.074 1.00 96.12 148 SER A CA 1
ATOM 1171 C C . SER A 1 148 ? 2.220 11.047 -8.514 1.00 96.12 148 SER A C 1
ATOM 1173 O O . SER A 1 148 ? 3.219 11.762 -8.422 1.00 96.12 148 SER A O 1
ATOM 1175 N N . ARG A 1 149 ? 1.033 11.459 -8.048 1.00 95.00 149 ARG A N 1
ATOM 1176 C CA . ARG A 1 149 ? 0.845 12.739 -7.346 1.00 95.00 149 ARG A CA 1
ATOM 1177 C C . ARG A 1 149 ? 1.613 12.799 -6.024 1.00 95.00 149 ARG A C 1
ATOM 1179 O O . ARG A 1 149 ? 2.135 13.860 -5.696 1.00 95.00 149 ARG A O 1
ATOM 1186 N N . ILE A 1 150 ? 1.689 11.700 -5.273 1.00 94.75 150 ILE A N 1
ATOM 1187 C CA . ILE A 1 150 ? 2.483 11.624 -4.034 1.00 94.75 150 ILE A CA 1
ATOM 1188 C C . ILE A 1 150 ? 3.976 11.723 -4.362 1.00 94.75 150 ILE A C 1
ATOM 1190 O O . ILE A 1 150 ? 4.671 12.565 -3.798 1.00 94.75 150 ILE A O 1
ATOM 1194 N N . LEU A 1 151 ? 4.453 10.934 -5.327 1.00 95.12 151 LEU A N 1
ATOM 1195 C CA . LEU A 1 151 ? 5.852 10.923 -5.755 1.00 95.12 151 LEU A CA 1
ATOM 1196 C C . LEU A 1 151 ? 6.320 12.295 -6.262 1.00 95.12 151 LEU A C 1
ATOM 1198 O O . LEU A 1 151 ? 7.381 12.756 -5.856 1.00 95.12 151 LEU A O 1
ATOM 1202 N N . ARG A 1 152 ? 5.509 13.007 -7.059 1.00 94.44 152 ARG A N 1
ATOM 1203 C CA . ARG A 1 152 ? 5.850 14.357 -7.557 1.00 94.44 152 ARG A CA 1
ATOM 1204 C C . ARG A 1 152 ? 5.976 15.423 -6.465 1.00 94.44 152 ARG A C 1
ATOM 1206 O O . ARG A 1 152 ? 6.580 16.460 -6.715 1.00 94.44 152 ARG A O 1
ATOM 1213 N N . LYS A 1 153 ? 5.423 15.208 -5.266 1.00 91.69 153 LYS A N 1
ATOM 1214 C CA . LYS A 1 153 ? 5.620 16.134 -4.134 1.00 91.69 153 LYS A CA 1
ATOM 1215 C C . LYS A 1 153 ? 7.012 16.015 -3.517 1.00 91.69 153 LYS A C 1
ATOM 1217 O O . LYS A 1 153 ? 7.413 16.895 -2.759 1.00 91.69 153 LYS A O 1
ATOM 1222 N N . ARG A 1 154 ? 7.744 14.936 -3.802 1.00 90.19 154 ARG A N 1
ATOM 1223 C CA . ARG A 1 154 ? 9.092 14.734 -3.280 1.00 90.19 154 ARG A CA 1
ATOM 1224 C C . ARG A 1 154 ? 10.105 15.540 -4.091 1.00 90.19 154 ARG A C 1
ATOM 1226 O O . ARG A 1 154 ? 10.039 15.596 -5.317 1.00 90.19 154 ARG A O 1
ATOM 1233 N N . VAL A 1 155 ? 11.085 16.129 -3.406 1.00 86.88 155 VAL A N 1
ATOM 1234 C CA . VAL A 1 155 ? 12.142 16.948 -4.033 1.00 86.88 155 VAL A CA 1
ATOM 1235 C C . VAL A 1 155 ? 12.949 16.141 -5.059 1.00 86.88 155 VAL A C 1
ATOM 1237 O O . VAL A 1 155 ? 13.327 16.662 -6.108 1.00 86.88 155 VAL A O 1
ATOM 1240 N N . ASP A 1 156 ? 13.159 14.853 -4.792 1.00 89.25 156 ASP A N 1
ATOM 1241 C CA . ASP A 1 156 ? 13.891 13.922 -5.654 1.00 89.25 156 ASP A CA 1
ATOM 1242 C C . ASP A 1 156 ? 13.137 13.536 -6.947 1.00 89.25 156 ASP A C 1
ATOM 1244 O O . ASP A 1 156 ? 13.771 13.012 -7.863 1.00 89.25 156 ASP A O 1
ATOM 1248 N N . LEU A 1 157 ? 11.837 13.851 -7.073 1.00 93.38 157 LEU A N 1
ATOM 1249 C CA . LEU A 1 157 ? 10.979 13.457 -8.207 1.00 93.38 157 LEU A CA 1
ATOM 1250 C C . LEU A 1 157 ? 10.051 14.559 -8.759 1.00 93.38 157 LEU A C 1
ATOM 1252 O O . LEU A 1 157 ? 9.261 14.289 -9.666 1.00 93.38 157 LEU A O 1
ATOM 1256 N N . HIS A 1 158 ? 10.126 15.794 -8.258 1.00 92.44 158 HIS A N 1
ATOM 1257 C CA . HIS A 1 158 ? 9.255 16.897 -8.699 1.00 92.44 158 HIS A CA 1
ATOM 1258 C C . HIS A 1 158 ? 9.369 17.228 -10.203 1.00 92.44 158 HIS A C 1
ATOM 1260 O O . HIS A 1 158 ? 8.404 17.657 -10.829 1.00 92.44 158 HIS A O 1
ATOM 1266 N N . ASP A 1 159 ? 10.542 16.988 -10.782 1.00 94.06 159 ASP A N 1
ATOM 1267 C CA . ASP A 1 159 ? 10.928 17.181 -12.182 1.00 94.06 159 ASP A CA 1
ATOM 1268 C C . ASP A 1 159 ? 10.845 15.881 -13.006 1.00 94.06 159 ASP A C 1
ATOM 1270 O O . ASP A 1 159 ? 11.445 15.782 -14.078 1.00 94.06 159 ASP A O 1
ATOM 1274 N N . ALA A 1 160 ? 10.115 14.866 -12.524 1.00 96.44 160 ALA A N 1
ATOM 1275 C CA . ALA A 1 160 ? 9.893 13.635 -13.274 1.00 96.44 160 ALA A CA 1
ATOM 1276 C C . ALA A 1 160 ? 9.145 13.899 -14.592 1.00 96.44 160 ALA A C 1
ATOM 1278 O O . ALA A 1 160 ? 8.088 14.536 -14.617 1.00 96.44 160 ALA A O 1
ATOM 1279 N N . VAL A 1 161 ? 9.678 13.360 -15.688 1.00 95.94 161 VAL A N 1
ATOM 1280 C CA . VAL A 1 161 ? 9.146 13.550 -17.044 1.00 95.94 161 VAL A CA 1
ATOM 1281 C C . VAL A 1 161 ? 8.288 12.357 -17.482 1.00 95.94 161 VAL A C 1
ATOM 1283 O O . VAL A 1 161 ? 8.474 11.252 -16.966 1.00 95.94 161 VAL A O 1
ATOM 1286 N N . PRO A 1 162 ? 7.361 12.541 -18.442 1.00 95.88 162 PRO A N 1
ATOM 1287 C CA . PRO A 1 162 ? 6.631 11.428 -19.047 1.00 95.88 162 PRO A CA 1
ATOM 1288 C C . PRO A 1 162 ? 7.572 10.429 -19.728 1.00 95.88 162 PRO A C 1
ATOM 1290 O O . PRO A 1 162 ? 8.557 10.830 -20.357 1.00 95.88 162 PRO A O 1
ATOM 1293 N N . ILE A 1 163 ? 7.233 9.141 -19.679 1.00 95.56 163 ILE A N 1
ATOM 1294 C CA . ILE A 1 163 ? 8.029 8.066 -20.289 1.00 95.56 163 ILE A CA 1
ATOM 1295 C C . ILE A 1 163 ? 8.138 8.253 -21.809 1.00 95.56 163 ILE A C 1
ATOM 1297 O O . ILE A 1 163 ? 9.199 8.029 -22.396 1.00 95.56 163 ILE A O 1
ATOM 1301 N N . SER A 1 164 ? 7.077 8.744 -22.453 1.00 93.62 164 SER A N 1
ATOM 1302 C CA . SER A 1 164 ? 7.062 9.070 -23.887 1.00 93.62 164 SER A CA 1
ATOM 1303 C C . SER A 1 164 ? 8.127 10.097 -24.299 1.00 93.62 164 SER A C 1
ATOM 1305 O O . SER A 1 164 ? 8.619 10.059 -25.428 1.00 93.62 164 SER A O 1
ATOM 1307 N N . SER A 1 165 ? 8.543 10.971 -23.379 1.00 93.12 165 SER A N 1
ATOM 1308 C CA . SER A 1 165 ? 9.540 12.017 -23.626 1.00 93.12 165 SER A CA 1
ATOM 1309 C C . SER A 1 165 ? 10.983 11.540 -23.473 1.00 93.12 165 SER A C 1
ATOM 1311 O O . SER A 1 165 ? 11.893 12.287 -23.828 1.00 93.12 165 SER A O 1
ATOM 1313 N N . LEU A 1 166 ? 11.226 10.318 -22.979 1.00 92.31 166 LEU A N 1
ATOM 1314 C CA . LEU A 1 166 ? 12.567 9.827 -22.629 1.00 92.31 166 LEU A CA 1
ATOM 1315 C C . LEU A 1 166 ? 13.590 9.935 -23.761 1.00 92.31 166 LEU A C 1
ATOM 1317 O O . LEU A 1 166 ? 14.750 10.245 -23.500 1.00 92.31 166 LEU A O 1
ATOM 1321 N N . LYS A 1 167 ? 13.171 9.742 -25.016 1.00 88.12 167 LYS A N 1
ATOM 1322 C CA . LYS A 1 167 ? 14.062 9.836 -26.184 1.00 88.12 167 LYS A CA 1
ATOM 1323 C C . LYS A 1 167 ? 14.772 11.195 -26.281 1.00 88.12 167 LYS A C 1
ATOM 1325 O O . LYS A 1 167 ? 15.917 11.248 -26.709 1.00 88.12 167 LYS A O 1
ATOM 1330 N N . ASN A 1 168 ? 14.142 12.270 -25.800 1.00 89.69 168 ASN A N 1
ATOM 1331 C CA . ASN A 1 168 ? 14.696 13.631 -25.813 1.00 89.69 168 ASN A CA 1
ATOM 1332 C C . ASN A 1 168 ? 15.777 13.865 -24.736 1.00 89.69 168 ASN A C 1
ATOM 1334 O O . ASN A 1 168 ? 16.386 14.935 -24.683 1.00 89.69 168 ASN A O 1
ATOM 1338 N N . PHE A 1 169 ? 15.986 12.891 -23.848 1.00 89.50 169 PHE A N 1
ATOM 1339 C CA . PHE A 1 169 ? 16.918 12.958 -22.720 1.00 89.50 169 PHE A CA 1
ATOM 1340 C C . PHE A 1 169 ? 18.117 12.020 -22.906 1.00 89.50 169 PHE A C 1
ATOM 1342 O O . PHE A 1 169 ? 18.913 11.851 -21.982 1.00 89.50 169 PHE A O 1
ATOM 1349 N N . GLU A 1 170 ? 18.281 11.421 -24.088 1.00 86.19 170 GLU A N 1
ATOM 1350 C CA . GLU A 1 170 ? 19.481 10.654 -24.407 1.00 86.19 170 GLU A CA 1
ATOM 1351 C C . GLU A 1 170 ? 20.742 11.527 -24.316 1.00 86.19 170 GLU A C 1
ATOM 1353 O O . GLU A 1 170 ? 20.745 12.698 -24.693 1.00 86.19 170 GLU A O 1
ATOM 1358 N N . GLY A 1 171 ? 21.813 10.965 -23.753 1.00 82.44 171 GLY A N 1
ATOM 1359 C CA . GLY A 1 171 ? 23.070 11.681 -23.523 1.00 82.44 171 GLY A CA 1
ATOM 1360 C C . GLY A 1 171 ? 23.061 12.630 -22.319 1.00 82.44 171 GLY A C 1
ATOM 1361 O O . GLY A 1 171 ? 24.121 13.133 -21.954 1.00 82.44 171 GLY A O 1
ATOM 1362 N N . ARG A 1 172 ? 21.915 12.851 -21.656 1.00 83.25 172 ARG A N 1
ATOM 1363 C CA . ARG A 1 172 ? 21.871 13.572 -20.374 1.00 83.25 172 ARG A CA 1
ATOM 1364 C C . ARG A 1 172 ? 22.330 12.679 -19.221 1.00 83.25 172 ARG A C 1
ATOM 1366 O O . ARG A 1 172 ? 22.169 11.456 -19.255 1.00 83.25 172 ARG A O 1
ATOM 1373 N N . GLU A 1 173 ? 22.874 13.303 -18.177 1.00 83.56 173 GLU A N 1
ATOM 1374 C CA . GLU A 1 173 ? 23.418 12.572 -17.029 1.00 83.56 173 GLU A CA 1
ATOM 1375 C C . GLU A 1 173 ? 22.355 11.838 -16.209 1.00 83.56 173 GLU A C 1
ATOM 1377 O O . GLU A 1 173 ? 22.597 10.703 -15.823 1.00 83.56 173 GLU A O 1
ATOM 1382 N N . LEU A 1 174 ? 21.188 12.425 -15.938 1.00 93.62 174 LEU A N 1
ATOM 1383 C CA . LEU A 1 174 ? 20.114 11.757 -15.195 1.00 93.62 174 LEU A CA 1
ATOM 1384 C C . LEU A 1 174 ? 18.745 12.224 -15.687 1.00 93.62 174 LEU A C 1
ATOM 1386 O O . LEU A 1 174 ? 18.539 13.403 -15.974 1.00 93.62 174 LEU A O 1
ATOM 1390 N N . VAL A 1 175 ? 17.801 11.290 -15.744 1.00 95.94 175 VAL A N 1
ATOM 1391 C CA . VAL A 1 175 ? 16.373 11.541 -15.926 1.00 95.94 175 VAL A CA 1
ATOM 1392 C C . VAL A 1 175 ? 15.598 10.874 -14.796 1.00 95.94 175 VAL A C 1
ATOM 1394 O O . VAL A 1 175 ? 16.023 9.849 -14.255 1.00 95.94 175 VAL A O 1
ATOM 1397 N N . LYS A 1 176 ? 14.455 11.460 -14.456 1.00 97.38 176 LYS A N 1
ATOM 1398 C CA . LYS A 1 176 ? 13.512 10.943 -13.471 1.00 97.38 176 LYS A CA 1
ATOM 1399 C C . LYS A 1 176 ? 12.209 10.630 -14.181 1.00 97.38 176 LYS A C 1
ATOM 1401 O O . LYS A 1 176 ? 11.716 11.461 -14.942 1.00 97.38 176 LYS A O 1
ATOM 1406 N N . VAL A 1 177 ? 11.652 9.458 -13.931 1.00 97.25 177 VAL A N 1
ATOM 1407 C CA . VAL A 1 177 ? 10.330 9.069 -14.427 1.00 97.25 177 VAL A CA 1
ATOM 1408 C C . VAL A 1 177 ? 9.529 8.437 -13.308 1.00 97.25 177 VAL A C 1
ATOM 1410 O O . VAL A 1 177 ? 10.100 7.912 -12.357 1.00 97.25 177 VAL A O 1
ATOM 1413 N N . ILE A 1 178 ? 8.208 8.476 -13.430 1.00 98.31 178 ILE A N 1
ATOM 1414 C CA . ILE A 1 178 ? 7.297 7.750 -12.549 1.00 98.31 178 ILE A CA 1
ATOM 1415 C C . ILE A 1 178 ? 6.492 6.800 -13.422 1.00 98.31 178 ILE A C 1
ATOM 1417 O O . ILE A 1 178 ? 5.821 7.254 -14.352 1.00 98.31 178 ILE A O 1
ATOM 1421 N N . GLY A 1 179 ? 6.549 5.511 -13.109 1.00 97.94 179 GLY A N 1
ATOM 1422 C CA . GLY A 1 179 ? 5.884 4.461 -13.869 1.00 97.94 179 GLY A CA 1
ATOM 1423 C C . GLY A 1 179 ? 5.324 3.373 -12.962 1.00 97.94 179 GLY A C 1
ATOM 1424 O O . GLY A 1 179 ? 5.814 3.160 -11.854 1.00 97.94 179 GLY A O 1
ATOM 1425 N N . MET A 1 180 ? 4.288 2.703 -13.447 1.00 98.38 180 MET A N 1
ATOM 1426 C CA . MET A 1 180 ? 3.767 1.468 -12.882 1.00 98.38 180 MET A CA 1
ATOM 1427 C C . MET A 1 180 ? 4.566 0.281 -13.423 1.00 98.38 180 MET A C 1
ATOM 1429 O O . MET A 1 180 ? 4.872 0.241 -14.615 1.00 98.38 180 MET A O 1
ATOM 1433 N N . VAL A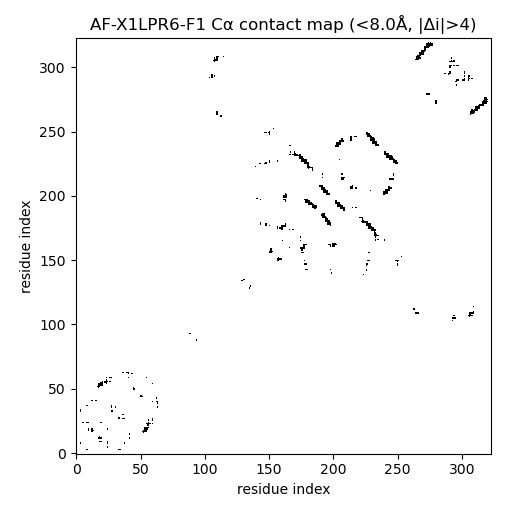 1 181 ? 4.929 -0.669 -12.565 1.00 98.44 181 VAL A N 1
ATOM 1434 C CA . VAL A 1 181 ? 5.700 -1.859 -12.951 1.00 98.44 181 VAL A CA 1
ATOM 1435 C C . VAL A 1 181 ? 4.761 -2.892 -13.561 1.00 98.44 181 VAL A C 1
ATOM 1437 O O . VAL A 1 181 ? 3.984 -3.517 -12.856 1.00 98.44 181 VAL A O 1
ATOM 1440 N N . SER A 1 182 ? 4.850 -3.090 -14.870 1.00 97.50 182 SER A N 1
ATOM 1441 C CA . SER A 1 182 ? 4.057 -4.084 -15.608 1.00 97.50 182 SER A CA 1
ATOM 1442 C C . SER A 1 182 ? 4.683 -5.483 -15.595 1.00 97.50 182 SER A C 1
ATOM 1444 O O . SER A 1 182 ? 3.982 -6.486 -15.672 1.00 97.50 182 SER A O 1
ATOM 1446 N N . GLU A 1 183 ? 6.010 -5.567 -15.484 1.00 98.06 183 GLU A N 1
ATOM 1447 C CA . GLU A 1 183 ? 6.739 -6.834 -15.458 1.00 98.06 183 GLU A CA 1
ATOM 1448 C C . GLU A 1 183 ? 8.051 -6.673 -14.685 1.00 98.06 183 GLU A C 1
ATOM 1450 O O . GLU A 1 183 ? 8.718 -5.637 -14.766 1.00 98.06 183 GLU A O 1
ATOM 1455 N N . LYS A 1 184 ? 8.462 -7.729 -13.982 1.00 98.00 184 LYS A N 1
ATOM 1456 C CA . LYS A 1 184 ? 9.773 -7.849 -13.344 1.00 98.00 184 LYS A CA 1
ATOM 1457 C C . LYS A 1 184 ? 10.387 -9.185 -13.730 1.00 98.00 184 LYS A C 1
ATOM 1459 O O . LYS A 1 184 ? 9.785 -10.231 -13.503 1.00 98.00 184 LYS A O 1
ATOM 1464 N N . ARG A 1 185 ? 11.610 -9.154 -14.258 1.00 97.25 185 ARG A N 1
ATOM 1465 C CA . ARG A 1 185 ? 12.354 -10.369 -14.604 1.00 97.25 185 ARG A CA 1
ATOM 1466 C C . ARG A 1 185 ? 13.831 -10.269 -14.268 1.00 97.25 185 ARG A C 1
ATOM 1468 O O . ARG A 1 185 ? 14.445 -9.205 -14.368 1.00 97.25 185 ARG A O 1
ATOM 1475 N N . GLU A 1 186 ? 14.416 -11.413 -13.948 1.00 97.06 186 GLU A N 1
ATOM 1476 C CA . GLU A 1 186 ? 15.860 -11.589 -13.864 1.00 97.06 186 GLU A CA 1
ATOM 1477 C C . GLU A 1 186 ? 16.400 -12.163 -15.172 1.00 97.06 186 GLU A C 1
ATOM 1479 O O . GLU A 1 186 ? 15.847 -13.083 -15.771 1.00 97.06 186 GLU A O 1
ATOM 1484 N N . THR A 1 187 ? 17.498 -11.590 -15.645 1.00 96.25 187 THR A N 1
ATOM 1485 C CA . THR A 1 187 ? 18.223 -12.091 -16.815 1.00 96.25 187 THR A CA 1
ATOM 1486 C C . THR A 1 187 ? 19.182 -13.203 -16.402 1.00 96.25 187 THR A C 1
ATOM 1488 O O . THR A 1 187 ? 19.709 -13.194 -15.291 1.00 96.25 187 THR A O 1
ATOM 1491 N N . SER A 1 188 ? 19.537 -14.088 -17.337 1.00 94.19 188 SER A N 1
ATOM 1492 C CA . SER A 1 188 ? 20.574 -15.114 -17.126 1.00 94.19 188 SER A CA 1
ATOM 1493 C C . SER A 1 188 ? 21.930 -14.539 -16.690 1.00 94.19 188 SER A C 1
ATOM 1495 O O . SER A 1 188 ? 22.720 -15.213 -16.036 1.00 94.19 188 SER A O 1
ATOM 1497 N N . GLY A 1 189 ? 22.205 -13.275 -17.028 1.00 91.38 189 GLY A N 1
ATOM 1498 C CA . GLY A 1 189 ? 23.413 -12.562 -16.623 1.00 91.38 189 GLY A CA 1
ATOM 1499 C C . GLY A 1 189 ? 23.410 -12.049 -15.180 1.00 91.38 189 GLY A C 1
ATOM 1500 O O . GLY A 1 189 ? 24.457 -11.563 -14.745 1.00 91.38 189 GLY A O 1
ATOM 1501 N N . GLY A 1 190 ? 22.283 -12.137 -14.461 1.00 93.81 190 GLY A N 1
ATOM 1502 C CA . GLY A 1 190 ? 22.092 -11.650 -13.087 1.00 93.81 190 GLY A CA 1
ATOM 1503 C C . GLY A 1 190 ? 21.627 -10.191 -12.975 1.00 93.81 190 GLY A C 1
ATOM 1504 O O . GLY A 1 190 ? 21.701 -9.603 -11.901 1.00 93.81 190 GLY A O 1
ATOM 1505 N N . HIS A 1 191 ? 21.216 -9.564 -14.081 1.00 97.06 191 HIS A N 1
ATOM 1506 C CA . HIS A 1 191 ? 20.590 -8.233 -14.074 1.00 97.06 191 HIS A CA 1
ATOM 1507 C C . HIS A 1 191 ? 19.085 -8.351 -13.838 1.00 97.06 191 HIS A C 1
ATOM 1509 O O . HIS A 1 191 ? 18.484 -9.303 -14.335 1.00 97.06 191 HIS A O 1
ATOM 1515 N N . VAL A 1 192 ? 18.485 -7.355 -13.188 1.00 98.12 192 VAL A N 1
ATOM 1516 C CA . VAL A 1 192 ? 17.026 -7.236 -13.060 1.00 98.12 192 VAL A CA 1
ATOM 1517 C C . VAL A 1 192 ? 16.524 -6.238 -14.100 1.00 98.12 192 VAL A C 1
ATOM 1519 O O . VAL A 1 192 ? 17.125 -5.176 -14.288 1.00 98.12 192 VAL A O 1
ATOM 1522 N N . VAL A 1 193 ? 15.440 -6.582 -14.790 1.00 97.81 193 VAL A N 1
ATOM 1523 C CA . VAL A 1 193 ? 14.745 -5.695 -15.725 1.00 97.81 193 VAL A CA 1
ATOM 1524 C C . VAL A 1 193 ? 13.315 -5.498 -15.246 1.00 97.81 193 VAL A C 1
ATOM 1526 O O . VAL A 1 193 ? 12.598 -6.469 -15.012 1.00 97.81 193 VAL A O 1
ATOM 1529 N N . LEU A 1 194 ? 12.931 -4.233 -15.105 1.00 98.25 194 LEU A N 1
ATOM 1530 C CA . LEU A 1 194 ? 11.578 -3.801 -14.779 1.00 98.25 194 LEU A CA 1
ATOM 1531 C C . LEU A 1 194 ? 10.974 -3.165 -16.032 1.00 98.25 194 LEU A C 1
ATOM 1533 O O . LEU A 1 194 ? 11.528 -2.191 -16.543 1.00 98.25 194 LEU A O 1
ATOM 1537 N N . GLU A 1 195 ? 9.868 -3.697 -16.539 1.00 97.94 195 GLU A N 1
ATOM 1538 C CA . GLU A 1 195 ? 9.095 -3.011 -17.576 1.00 97.94 195 GLU A CA 1
ATOM 1539 C C . GLU A 1 195 ? 8.131 -2.050 -16.895 1.00 97.94 195 GLU A C 1
ATOM 1541 O O . GLU A 1 195 ? 7.244 -2.474 -16.151 1.00 97.94 195 GLU A O 1
ATOM 1546 N N . ILE A 1 196 ? 8.313 -0.756 -17.140 1.00 97.88 196 ILE A N 1
ATOM 1547 C CA . ILE A 1 196 ? 7.489 0.295 -16.552 1.00 97.88 196 ILE A CA 1
ATOM 1548 C C . ILE A 1 196 ? 6.637 0.991 -17.603 1.00 97.88 196 ILE A C 1
ATOM 1550 O O . ILE A 1 196 ? 7.076 1.208 -18.736 1.00 97.88 196 ILE A O 1
ATOM 1554 N N . GLU A 1 197 ? 5.438 1.394 -17.203 1.00 97.19 197 GLU A N 1
ATOM 1555 C CA . GLU A 1 197 ? 4.518 2.156 -18.037 1.00 97.19 197 GLU A CA 1
ATOM 1556 C C . GLU A 1 197 ? 3.895 3.342 -17.298 1.00 97.19 197 GLU A C 1
ATOM 1558 O O . GLU A 1 197 ? 3.733 3.337 -16.080 1.00 97.19 197 GLU A O 1
ATOM 1563 N N . ASP A 1 198 ? 3.578 4.392 -18.045 1.00 96.31 198 ASP A N 1
ATOM 1564 C CA . ASP A 1 198 ? 2.738 5.498 -17.600 1.00 96.31 198 ASP A CA 1
ATOM 1565 C C . ASP A 1 198 ? 1.540 5.633 -18.549 1.00 96.31 198 ASP A C 1
ATOM 1567 O O . ASP A 1 198 ? 1.334 4.803 -19.434 1.00 96.31 198 ASP A O 1
ATOM 1571 N N . LEU A 1 199 ? 0.748 6.696 -18.399 1.00 93.94 199 LEU A N 1
ATOM 1572 C CA . LEU A 1 199 ? -0.411 6.939 -19.266 1.00 93.94 199 LEU A CA 1
ATOM 1573 C C . LEU A 1 199 ? -0.054 7.113 -20.759 1.00 93.94 199 LEU A C 1
ATOM 1575 O O . LEU A 1 199 ? -0.948 7.091 -21.598 1.00 93.94 199 LEU A O 1
ATOM 1579 N N . ASN A 1 200 ? 1.221 7.333 -21.103 1.00 90.81 200 ASN A N 1
ATOM 1580 C CA . ASN A 1 200 ? 1.653 7.781 -22.428 1.00 90.81 200 ASN A CA 1
ATOM 1581 C C . ASN A 1 200 ? 2.757 6.919 -23.063 1.00 90.81 200 ASN A C 1
ATOM 1583 O O . ASN A 1 200 ? 3.117 7.157 -24.218 1.00 90.81 200 ASN A O 1
ATOM 1587 N N . GLY A 1 201 ? 3.347 5.958 -22.352 1.00 93.31 201 GLY A N 1
ATOM 1588 C CA . GLY A 1 201 ? 4.461 5.186 -22.884 1.00 93.31 201 GLY A CA 1
ATOM 1589 C C . GLY A 1 201 ? 5.001 4.105 -21.959 1.00 93.31 201 GLY A C 1
ATOM 1590 O O . GLY A 1 201 ? 4.569 3.935 -20.824 1.00 93.31 201 GLY A O 1
ATOM 1591 N N . ARG A 1 202 ? 5.986 3.369 -22.486 1.00 95.62 202 ARG A N 1
ATOM 1592 C CA . ARG A 1 202 ? 6.662 2.254 -21.813 1.00 95.62 202 ARG A CA 1
ATOM 1593 C C . ARG A 1 202 ? 8.176 2.383 -21.907 1.00 95.62 202 ARG A C 1
ATOM 1595 O O . ARG A 1 202 ? 8.691 2.899 -22.903 1.00 95.62 202 ARG A O 1
ATOM 1602 N N . ALA A 1 203 ? 8.878 1.889 -20.897 1.00 96.31 203 ALA A N 1
ATOM 1603 C CA . ALA A 1 203 ? 10.333 1.821 -20.865 1.00 96.31 203 ALA A CA 1
ATOM 1604 C C . ALA A 1 203 ? 10.815 0.592 -20.093 1.00 96.31 203 ALA A C 1
ATOM 1606 O O . ALA A 1 203 ? 10.182 0.163 -19.133 1.00 96.31 203 ALA A O 1
ATOM 1607 N N . SER A 1 204 ? 11.994 0.093 -20.459 1.00 96.75 204 SER A N 1
ATOM 1608 C CA . SER A 1 204 ? 12.652 -0.978 -19.707 1.00 96.75 204 SER A CA 1
ATOM 1609 C C . SER A 1 204 ? 13.712 -0.384 -18.785 1.00 96.75 204 SER A C 1
ATOM 1611 O O . SER A 1 204 ? 14.697 0.198 -19.251 1.00 96.75 204 SER A O 1
ATOM 1613 N N . ALA A 1 205 ? 13.554 -0.553 -17.480 1.00 97.50 205 ALA A N 1
ATOM 1614 C CA . ALA A 1 205 ? 14.501 -0.116 -16.468 1.00 97.50 205 ALA A CA 1
ATOM 1615 C C . ALA A 1 205 ? 15.436 -1.265 -16.061 1.00 97.50 205 ALA A C 1
ATOM 1617 O O . ALA A 1 205 ? 15.018 -2.292 -15.535 1.00 97.50 205 ALA A O 1
ATOM 1618 N N . TRP A 1 206 ? 16.726 -1.090 -16.335 1.00 97.56 206 TRP A N 1
ATOM 1619 C CA . TRP A 1 206 ? 17.782 -2.075 -16.138 1.00 97.56 206 TRP A CA 1
ATOM 1620 C C . TRP A 1 206 ? 18.565 -1.791 -14.863 1.00 97.56 206 TRP A C 1
ATOM 1622 O O . TRP A 1 206 ? 19.244 -0.766 -14.741 1.00 97.56 206 TRP A O 1
ATOM 1632 N N . VAL A 1 207 ? 18.537 -2.754 -13.948 1.00 98.19 207 VAL A N 1
ATOM 1633 C CA . VAL A 1 207 ? 19.328 -2.766 -12.723 1.00 98.19 207 VAL A CA 1
ATOM 1634 C C . VAL A 1 207 ? 20.491 -3.734 -12.904 1.00 98.19 207 VAL A C 1
ATOM 1636 O O . VAL A 1 207 ? 20.331 -4.951 -13.031 1.00 98.19 207 VAL A O 1
ATOM 1639 N N . PHE A 1 208 ? 21.706 -3.190 -12.942 1.00 96.94 208 PHE A N 1
ATOM 1640 C CA . PHE A 1 208 ? 22.894 -4.000 -13.181 1.00 96.94 208 PHE A CA 1
ATOM 1641 C C . PHE A 1 208 ? 23.375 -4.716 -11.913 1.00 96.94 208 PHE A C 1
ATOM 1643 O O . PHE A 1 208 ? 23.579 -4.071 -10.889 1.00 96.94 208 PHE A O 1
ATOM 1650 N N . LYS A 1 209 ? 23.694 -6.015 -12.023 1.00 94.69 209 LYS A N 1
ATOM 1651 C CA . LYS A 1 209 ? 24.191 -6.883 -10.936 1.00 94.69 209 LYS A CA 1
ATOM 1652 C C . LYS A 1 209 ? 25.314 -6.323 -10.060 1.00 94.69 209 LYS A C 1
ATOM 1654 O O . LYS A 1 209 ? 25.416 -6.672 -8.891 1.00 94.69 209 LYS A O 1
ATOM 1659 N N . GLY A 1 210 ? 26.173 -5.460 -10.612 1.00 94.38 210 GLY A N 1
ATOM 1660 C CA . GLY A 1 210 ? 27.265 -4.831 -9.860 1.00 94.38 210 GLY A CA 1
ATOM 1661 C C . GLY A 1 210 ? 26.784 -3.821 -8.811 1.00 94.38 210 GLY A C 1
ATOM 1662 O O . GLY A 1 210 ? 27.511 -3.510 -7.872 1.00 94.38 210 GLY A O 1
ATOM 1663 N N . GLN A 1 211 ? 25.552 -3.323 -8.932 1.00 95.56 211 GLN A N 1
ATOM 1664 C CA . GLN A 1 211 ? 24.970 -2.326 -8.038 1.00 95.56 211 GLN A CA 1
ATOM 1665 C C . GLN A 1 211 ? 24.197 -3.014 -6.906 1.00 95.56 211 GLN A C 1
ATOM 1667 O O . GLN A 1 211 ? 22.970 -3.027 -6.903 1.00 95.56 211 GLN A O 1
ATOM 1672 N N . ARG A 1 212 ? 24.915 -3.588 -5.927 1.00 95.50 212 ARG A N 1
ATOM 1673 C CA . ARG A 1 212 ? 24.323 -4.421 -4.853 1.00 95.50 212 ARG A CA 1
ATOM 1674 C C . ARG A 1 212 ? 23.116 -3.780 -4.154 1.00 95.50 212 ARG A C 1
ATOM 1676 O O . ARG A 1 212 ? 22.113 -4.456 -3.960 1.00 95.50 212 ARG A O 1
ATOM 1683 N N . LYS A 1 213 ? 23.193 -2.483 -3.826 1.00 97.19 213 LYS A N 1
ATOM 1684 C CA . LYS A 1 213 ? 22.084 -1.741 -3.196 1.00 97.19 213 LYS A CA 1
ATOM 1685 C C . LYS A 1 213 ? 20.850 -1.652 -4.099 1.00 97.19 213 LYS A C 1
ATOM 1687 O O . LYS A 1 213 ? 19.734 -1.786 -3.617 1.00 97.19 213 LYS A O 1
ATOM 1692 N N . LEU A 1 214 ? 21.042 -1.451 -5.403 1.00 97.75 214 LEU A N 1
ATOM 1693 C CA . LEU A 1 214 ? 19.925 -1.405 -6.346 1.00 97.75 214 LEU A CA 1
ATOM 1694 C C . LEU A 1 214 ? 19.337 -2.784 -6.605 1.00 97.75 214 LEU A C 1
ATOM 1696 O O . LEU A 1 214 ? 18.136 -2.878 -6.797 1.00 97.75 214 LEU A O 1
ATOM 1700 N N . ILE A 1 215 ? 20.150 -3.842 -6.576 1.00 97.62 215 ILE A N 1
ATOM 1701 C CA . ILE A 1 215 ? 19.640 -5.214 -6.662 1.00 97.62 215 ILE A CA 1
ATOM 1702 C C . ILE A 1 215 ? 18.724 -5.515 -5.472 1.00 97.62 215 ILE A C 1
ATOM 1704 O O . ILE A 1 215 ? 17.621 -6.005 -5.686 1.00 97.62 215 ILE A O 1
ATOM 1708 N N . GLN A 1 216 ? 19.124 -5.139 -4.253 1.00 97.19 216 GLN A N 1
ATOM 1709 C CA . GLN A 1 216 ? 18.272 -5.253 -3.061 1.00 97.19 216 GLN A CA 1
ATOM 1710 C C . GLN A 1 216 ? 16.966 -4.468 -3.225 1.00 97.19 216 GLN A C 1
ATOM 1712 O O . GLN A 1 216 ? 15.897 -5.059 -3.137 1.00 97.19 216 GLN A O 1
ATOM 1717 N N . LYS A 1 217 ? 17.047 -3.183 -3.599 1.00 97.81 217 LYS A N 1
ATOM 1718 C CA . LYS A 1 217 ? 15.859 -2.371 -3.906 1.00 97.81 217 LYS A CA 1
ATOM 1719 C C . LYS A 1 217 ? 14.964 -3.020 -4.966 1.00 97.81 217 LYS A C 1
ATOM 1721 O O . LYS A 1 217 ? 13.757 -3.085 -4.807 1.00 97.81 217 LYS A O 1
ATOM 1726 N N . SER A 1 218 ? 15.544 -3.534 -6.046 1.00 97.25 218 SER A N 1
ATOM 1727 C CA . SER A 1 218 ? 14.779 -4.177 -7.116 1.00 97.25 218 SER A CA 1
ATOM 1728 C C . SER A 1 218 ? 14.156 -5.507 -6.694 1.00 97.25 218 SER A C 1
ATOM 1730 O O . SER A 1 218 ? 13.169 -5.921 -7.291 1.00 97.25 218 SER A O 1
ATOM 1732 N N . ALA A 1 219 ? 14.694 -6.176 -5.670 1.00 96.00 219 ALA A N 1
ATOM 1733 C CA . ALA A 1 219 ? 14.100 -7.383 -5.110 1.00 96.00 219 ALA A CA 1
ATOM 1734 C C . ALA A 1 219 ? 12.799 -7.067 -4.358 1.00 96.00 219 ALA A C 1
ATOM 1736 O O . ALA A 1 219 ? 11.859 -7.848 -4.469 1.00 96.00 219 ALA A O 1
ATOM 1737 N N . GLU A 1 220 ? 12.723 -5.906 -3.703 1.00 96.94 220 GLU A N 1
ATOM 1738 C CA . GLU A 1 220 ? 11.526 -5.404 -3.009 1.00 96.94 220 GLU A CA 1
ATOM 1739 C C . GLU A 1 220 ? 10.426 -4.938 -3.973 1.00 96.94 220 GLU A C 1
ATOM 1741 O O . GLU A 1 220 ? 9.265 -4.879 -3.583 1.00 96.94 220 GLU A O 1
ATOM 1746 N N . VAL A 1 221 ? 10.772 -4.661 -5.238 1.00 97.81 221 VAL A N 1
ATOM 1747 C CA . VAL A 1 221 ? 9.796 -4.227 -6.245 1.00 97.81 221 VAL A CA 1
ATOM 1748 C C . VAL A 1 221 ? 8.783 -5.334 -6.566 1.00 97.81 221 VAL A C 1
ATOM 1750 O O . VAL A 1 221 ? 9.183 -6.468 -6.852 1.00 97.81 221 VAL A O 1
ATOM 1753 N N . VAL A 1 222 ? 7.496 -4.996 -6.605 1.00 97.25 222 VAL A N 1
ATOM 1754 C CA . VAL A 1 222 ? 6.363 -5.875 -6.941 1.00 97.25 222 VAL A CA 1
ATOM 1755 C C . VAL A 1 222 ? 5.669 -5.381 -8.218 1.00 97.25 222 VAL A C 1
ATOM 1757 O O . VAL A 1 222 ? 5.719 -4.205 -8.562 1.00 97.25 222 VAL A O 1
ATOM 1760 N N . VAL A 1 223 ? 5.041 -6.290 -8.966 1.00 97.94 223 VAL A N 1
ATOM 1761 C CA . VAL A 1 223 ? 4.235 -5.933 -10.146 1.00 97.94 223 VAL A CA 1
ATOM 1762 C C . VAL A 1 223 ? 3.010 -5.108 -9.715 1.00 97.94 223 VAL A C 1
ATOM 1764 O O . VAL A 1 223 ? 2.517 -5.244 -8.598 1.00 97.94 223 VAL A O 1
ATOM 1767 N N . ASP A 1 224 ? 2.544 -4.225 -10.594 1.00 96.38 224 ASP A N 1
ATOM 1768 C CA . ASP A 1 224 ? 1.419 -3.298 -10.423 1.00 96.38 224 ASP A CA 1
ATOM 1769 C C . ASP A 1 224 ? 1.607 -2.183 -9.379 1.00 96.38 224 ASP A C 1
ATOM 1771 O O . ASP A 1 224 ? 0.661 -1.442 -9.072 1.00 96.38 224 ASP A O 1
ATOM 1775 N N . GLU A 1 225 ? 2.814 -2.022 -8.836 1.00 96.50 225 GLU A N 1
ATOM 1776 C CA . GLU A 1 225 ? 3.159 -0.883 -7.989 1.00 96.50 225 GLU A CA 1
ATOM 1777 C C . GLU A 1 225 ? 3.634 0.318 -8.821 1.00 96.50 225 GLU A C 1
ATOM 1779 O O . GLU A 1 225 ? 4.111 0.168 -9.946 1.00 96.50 225 GLU A O 1
ATOM 1784 N N . VAL A 1 226 ? 3.551 1.523 -8.254 1.00 98.31 226 VAL A N 1
ATOM 1785 C CA . VAL A 1 226 ? 3.999 2.763 -8.903 1.00 98.31 226 VAL A CA 1
ATOM 1786 C C . VAL A 1 226 ? 5.266 3.263 -8.221 1.00 98.31 226 VAL A C 1
ATOM 1788 O O . VAL A 1 226 ? 5.236 3.622 -7.045 1.00 98.31 226 VAL A O 1
ATOM 1791 N N . VAL A 1 227 ? 6.360 3.344 -8.977 1.00 98.25 227 VAL A N 1
ATOM 1792 C CA . VAL A 1 227 ? 7.681 3.764 -8.489 1.00 98.25 227 VAL A CA 1
ATOM 1793 C C . VAL A 1 227 ? 8.240 4.926 -9.301 1.00 98.25 227 VAL A C 1
ATOM 1795 O O . VAL A 1 227 ? 7.979 5.087 -10.495 1.00 98.25 227 VAL A O 1
ATOM 1798 N N . GLY A 1 228 ? 9.053 5.743 -8.638 1.00 98.06 228 GLY A N 1
ATOM 1799 C CA . GLY A 1 228 ? 9.971 6.666 -9.283 1.00 98.06 228 GLY A CA 1
ATOM 1800 C C . GLY A 1 228 ? 11.267 5.954 -9.662 1.00 98.06 228 GLY A C 1
ATOM 1801 O O . GLY A 1 228 ? 11.861 5.257 -8.841 1.00 98.06 228 GLY A O 1
ATOM 1802 N N . ILE A 1 229 ? 11.732 6.156 -10.891 1.00 97.94 229 ILE A N 1
ATOM 1803 C CA . ILE A 1 229 ? 13.015 5.646 -11.375 1.00 97.94 229 ILE A CA 1
ATOM 1804 C C . ILE A 1 229 ? 13.906 6.821 -11.749 1.00 97.94 229 ILE A C 1
ATOM 1806 O O . ILE A 1 229 ? 13.534 7.666 -12.565 1.00 97.94 229 ILE A O 1
ATOM 1810 N N . VAL A 1 230 ? 15.110 6.833 -11.181 1.00 97.69 230 VAL A N 1
ATOM 1811 C CA . VAL A 1 230 ? 16.183 7.756 -11.555 1.00 97.69 230 VAL A CA 1
ATOM 1812 C C . VAL A 1 230 ? 17.210 6.978 -12.357 1.00 97.69 230 VAL A C 1
ATOM 1814 O O . VAL A 1 230 ? 17.682 5.931 -11.907 1.00 97.69 230 VAL A O 1
ATOM 1817 N N . GLY A 1 231 ? 17.578 7.454 -13.542 1.00 96.75 231 GLY A N 1
ATOM 1818 C CA . GLY A 1 231 ? 18.507 6.714 -14.389 1.00 96.75 231 GLY A CA 1
ATOM 1819 C C . GLY A 1 231 ? 19.069 7.483 -15.572 1.00 96.75 231 GLY A C 1
ATOM 1820 O O . GLY A 1 231 ? 18.672 8.608 -15.856 1.00 96.75 231 GLY A O 1
ATOM 1821 N N . ASN A 1 232 ? 20.004 6.851 -16.276 1.00 95.62 232 ASN A N 1
ATOM 1822 C CA . ASN A 1 232 ? 20.502 7.327 -17.566 1.00 95.62 232 ASN A CA 1
ATOM 1823 C C . ASN A 1 232 ? 19.632 6.761 -18.691 1.00 95.62 232 ASN A C 1
ATOM 1825 O O . ASN A 1 232 ? 19.351 5.561 -18.697 1.00 95.62 232 ASN A O 1
ATOM 1829 N N . VAL A 1 233 ? 19.265 7.583 -19.673 1.00 94.75 233 VAL A N 1
ATOM 1830 C CA . VAL A 1 233 ? 18.567 7.089 -20.867 1.00 94.75 233 VAL A CA 1
ATOM 1831 C C . VAL A 1 233 ? 19.566 6.497 -21.847 1.00 94.75 233 VAL A C 1
ATOM 1833 O O . VAL A 1 233 ? 20.594 7.104 -22.149 1.00 94.75 233 VAL A O 1
ATOM 1836 N N . ARG A 1 234 ? 19.223 5.333 -22.391 1.00 88.94 234 ARG A N 1
ATOM 1837 C CA . ARG A 1 234 ? 19.847 4.786 -23.589 1.00 88.94 234 ARG A CA 1
ATOM 1838 C C . ARG A 1 234 ? 18.763 4.465 -24.603 1.00 88.94 234 ARG A C 1
ATOM 1840 O O . ARG A 1 234 ? 18.013 3.497 -24.429 1.00 88.94 234 ARG A O 1
ATOM 1847 N N . SER A 1 235 ? 18.683 5.275 -25.648 1.00 73.81 235 SER A N 1
ATOM 1848 C CA . SER A 1 235 ? 17.739 5.045 -26.730 1.00 73.81 235 SER A CA 1
ATOM 1849 C C . SER A 1 235 ? 18.375 4.140 -27.789 1.00 73.81 235 SER A C 1
ATOM 1851 O O . SER A 1 235 ? 19.571 3.848 -27.801 1.00 73.81 235 SER A O 1
ATOM 1853 N N . GLY A 1 236 ? 17.521 3.582 -28.629 1.00 68.25 236 GLY A N 1
ATOM 1854 C CA . GLY A 1 236 ? 17.852 2.805 -29.816 1.00 68.25 236 GLY A CA 1
ATOM 185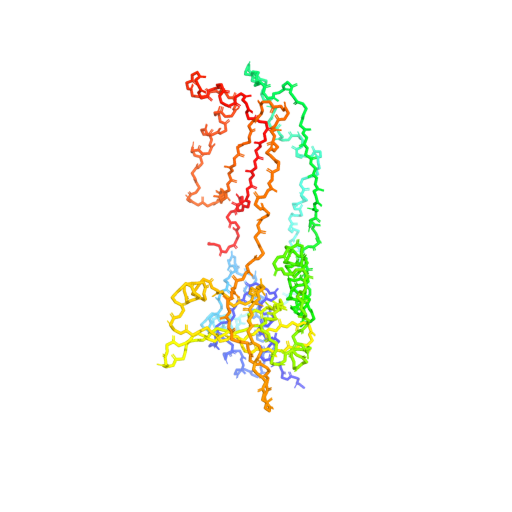5 C C . GLY A 1 236 ? 16.567 2.653 -30.625 1.00 68.25 236 GLY A C 1
ATOM 1856 O O . GLY A 1 236 ? 15.576 3.316 -30.318 1.00 68.25 236 GLY A O 1
ATOM 1857 N N . ASP A 1 237 ? 16.522 1.734 -31.585 1.00 66.75 237 ASP A N 1
ATOM 1858 C CA . ASP A 1 237 ? 15.334 1.554 -32.444 1.00 66.75 237 ASP A CA 1
ATOM 1859 C C . ASP A 1 237 ? 14.092 1.002 -31.708 1.00 66.75 237 ASP A C 1
ATOM 1861 O O . ASP A 1 237 ? 13.012 0.889 -32.283 1.00 66.75 237 ASP A O 1
ATOM 1865 N N . ARG A 1 238 ? 14.230 0.633 -30.428 1.00 75.56 238 ARG A N 1
ATOM 1866 C CA . ARG A 1 238 ? 13.188 0.007 -29.596 1.00 75.56 238 ARG A CA 1
ATOM 1867 C C . ARG A 1 238 ? 12.664 0.966 -28.518 1.00 75.56 238 ARG A C 1
ATOM 1869 O O . ARG A 1 238 ? 12.992 2.152 -28.502 1.00 75.56 238 ARG A O 1
ATOM 1876 N N . ALA A 1 239 ? 11.839 0.441 -27.608 1.00 80.06 239 ALA A N 1
ATOM 1877 C CA . ALA A 1 239 ? 11.437 1.149 -26.397 1.00 80.06 239 ALA A CA 1
ATOM 1878 C C . ALA A 1 239 ? 12.672 1.699 -25.645 1.00 80.06 239 ALA A C 1
ATOM 1880 O O . ALA A 1 239 ? 13.718 1.035 -25.615 1.00 80.06 239 ALA A O 1
ATOM 1881 N N . PRO A 1 240 ? 12.583 2.914 -25.073 1.00 90.31 240 PRO A N 1
ATOM 1882 C CA . PRO A 1 240 ? 13.695 3.530 -24.361 1.00 90.31 240 PRO A CA 1
ATOM 1883 C C . PRO A 1 240 ? 14.125 2.660 -23.176 1.00 90.31 240 PRO A C 1
ATOM 1885 O O . PRO A 1 240 ? 13.294 2.074 -22.478 1.00 90.31 240 PRO A O 1
ATOM 1888 N N . ARG A 1 241 ? 15.438 2.582 -22.940 1.00 94.00 241 ARG A N 1
ATOM 1889 C CA . ARG A 1 241 ? 16.002 1.876 -21.786 1.00 94.00 241 ARG A CA 1
ATOM 1890 C C . ARG A 1 241 ? 16.507 2.872 -20.760 1.00 94.00 241 ARG A C 1
ATOM 1892 O O . ARG A 1 241 ? 17.181 3.838 -21.111 1.00 94.00 241 ARG A O 1
ATOM 1899 N N . LEU A 1 242 ? 16.228 2.596 -19.495 1.00 96.12 242 LEU A N 1
ATOM 1900 C CA . LEU A 1 242 ? 16.743 3.346 -18.359 1.00 96.12 242 LEU A CA 1
ATOM 1901 C C . LEU A 1 242 ? 17.784 2.507 -17.639 1.00 96.12 242 LEU A C 1
ATOM 1903 O O . LEU A 1 242 ? 17.506 1.391 -17.220 1.00 96.12 242 LEU A O 1
ATOM 1907 N N . PHE A 1 243 ? 18.991 3.030 -17.481 1.00 96.25 243 PHE A N 1
ATOM 1908 C CA . PHE A 1 243 ? 20.000 2.422 -16.623 1.00 96.25 243 PHE A CA 1
ATOM 1909 C C . PHE A 1 243 ? 19.831 2.994 -15.227 1.00 96.25 243 PHE A C 1
ATOM 1911 O O . PHE A 1 243 ? 20.138 4.163 -14.986 1.00 96.25 243 PHE A O 1
ATOM 1918 N N . VAL A 1 244 ? 19.286 2.170 -14.336 1.00 97.81 244 VAL A N 1
ATOM 1919 C CA . VAL A 1 244 ? 18.801 2.605 -13.029 1.00 97.81 244 VAL A CA 1
ATOM 1920 C C . VAL A 1 244 ? 19.969 3.030 -12.144 1.00 97.81 244 VAL A C 1
ATOM 1922 O O . VAL A 1 244 ? 20.993 2.342 -12.043 1.00 97.81 244 VAL A O 1
ATOM 1925 N N . ARG A 1 245 ? 19.783 4.185 -11.509 1.00 97.50 245 ARG A N 1
ATOM 1926 C CA . ARG A 1 245 ? 20.636 4.778 -10.477 1.00 97.50 245 ARG A CA 1
ATOM 1927 C C . ARG A 1 245 ? 19.932 4.841 -9.134 1.00 97.50 245 ARG A C 1
ATOM 1929 O O . ARG A 1 245 ? 20.616 4.745 -8.121 1.00 97.50 245 ARG A O 1
ATOM 1936 N N . ASP A 1 246 ? 18.605 4.947 -9.133 1.00 97.38 246 ASP A N 1
ATOM 1937 C CA . ASP A 1 246 ? 17.797 4.782 -7.932 1.00 97.38 246 ASP A CA 1
ATOM 1938 C C . ASP A 1 246 ? 16.359 4.335 -8.240 1.00 97.38 246 ASP A C 1
ATOM 1940 O O . ASP A 1 246 ? 15.843 4.587 -9.332 1.00 97.38 246 ASP A O 1
ATOM 1944 N N . ILE A 1 247 ? 15.735 3.686 -7.256 1.00 97.81 247 ILE A N 1
ATOM 1945 C CA . ILE A 1 247 ? 14.311 3.323 -7.220 1.00 97.81 247 ILE A CA 1
ATOM 1946 C C . ILE A 1 247 ? 13.714 3.969 -5.966 1.00 97.81 247 ILE A C 1
ATOM 1948 O O . ILE A 1 247 ? 14.283 3.852 -4.872 1.00 97.81 247 ILE A O 1
ATOM 1952 N N . ILE A 1 248 ? 12.606 4.687 -6.142 1.00 96.50 248 ILE A N 1
ATOM 1953 C CA . ILE A 1 248 ? 11.978 5.529 -5.122 1.00 96.50 248 ILE A CA 1
ATOM 1954 C C . ILE A 1 248 ? 10.497 5.159 -5.013 1.00 96.50 248 ILE A C 1
ATOM 1956 O O . ILE A 1 248 ? 9.773 5.175 -6.007 1.00 96.50 248 ILE A O 1
ATOM 1960 N N . TRP A 1 249 ? 10.037 4.883 -3.795 1.00 96.00 249 TRP A N 1
ATOM 1961 C CA . TRP A 1 249 ? 8.643 4.556 -3.495 1.00 96.00 249 TRP A CA 1
ATOM 1962 C C . TRP A 1 249 ? 7.862 5.776 -2.996 1.00 96.00 249 TRP A C 1
ATOM 1964 O O . TRP A 1 249 ? 8.462 6.739 -2.497 1.00 96.00 249 TRP A O 1
ATOM 1974 N N . PRO A 1 250 ? 6.522 5.763 -3.123 1.00 92.88 250 PRO A N 1
ATOM 1975 C CA . PRO A 1 250 ? 5.658 6.736 -2.470 1.00 92.88 250 PRO A CA 1
ATOM 1976 C C . PRO A 1 250 ? 5.722 6.527 -0.951 1.00 92.88 250 PRO A C 1
ATOM 1978 O O . PRO A 1 250 ? 4.925 5.795 -0.378 1.00 92.88 250 PRO A O 1
ATOM 1981 N N . ASP A 1 251 ? 6.702 7.158 -0.311 1.00 86.06 251 ASP A N 1
ATOM 1982 C CA . ASP A 1 251 ? 6.929 7.082 1.135 1.00 86.06 251 ASP A CA 1
ATOM 1983 C C . ASP A 1 251 ? 6.518 8.385 1.843 1.00 86.06 251 ASP A C 1
ATOM 1985 O O . ASP A 1 251 ? 6.357 9.440 1.213 1.00 86.06 251 ASP A O 1
ATOM 1989 N N . LEU A 1 252 ? 6.357 8.310 3.162 1.00 81.31 252 LEU A N 1
ATOM 1990 C CA . LEU A 1 252 ? 6.020 9.438 4.016 1.00 81.31 252 LEU A CA 1
ATOM 1991 C C . LEU A 1 252 ? 7.152 10.485 4.034 1.00 81.31 252 LEU A C 1
ATOM 1993 O O . LEU A 1 252 ? 8.336 10.144 3.971 1.00 81.31 252 LEU A O 1
ATOM 1997 N N . PRO A 1 253 ? 6.821 11.783 4.157 1.00 77.88 253 PRO A N 1
ATOM 1998 C CA . PRO A 1 253 ? 7.824 12.820 4.363 1.00 77.88 253 PRO A CA 1
ATOM 1999 C C . PRO A 1 253 ? 8.628 12.566 5.645 1.00 77.88 253 PRO A C 1
ATOM 2001 O O . PRO A 1 253 ? 8.062 12.259 6.694 1.00 77.88 253 PRO A O 1
ATOM 2004 N N . VAL A 1 254 ? 9.950 12.757 5.577 1.00 72.62 254 VAL A N 1
ATOM 2005 C CA . VAL A 1 254 ? 10.852 12.597 6.736 1.00 72.62 254 VAL A CA 1
ATOM 2006 C C . VAL A 1 254 ? 10.529 13.616 7.835 1.00 72.62 254 VAL A C 1
ATOM 2008 O O . VAL A 1 254 ? 10.579 13.296 9.022 1.00 72.62 254 VAL A O 1
ATOM 2011 N N . THR A 1 255 ? 10.157 14.837 7.446 1.00 76.06 255 THR A N 1
ATOM 2012 C CA . THR A 1 255 ? 9.768 15.897 8.378 1.00 76.06 255 THR A CA 1
ATOM 2013 C C . THR A 1 255 ? 8.267 15.835 8.623 1.00 76.06 255 THR A C 1
ATOM 2015 O O . THR A 1 255 ? 7.475 16.197 7.754 1.00 76.06 255 THR A O 1
ATOM 2018 N N . ARG A 1 256 ? 7.879 15.402 9.822 1.00 70.88 256 ARG A N 1
ATOM 2019 C CA . ARG A 1 256 ? 6.508 15.503 10.331 1.00 70.88 256 ARG A CA 1
ATOM 2020 C C . ARG A 1 256 ? 6.518 16.209 11.676 1.00 70.88 256 ARG A C 1
ATOM 2022 O O . ARG A 1 256 ? 7.330 15.879 12.540 1.00 70.88 256 ARG A O 1
ATOM 2029 N N . GLU A 1 257 ? 5.612 17.161 11.854 1.00 77.69 257 GLU A N 1
ATOM 2030 C CA . GLU A 1 257 ? 5.309 17.674 13.185 1.00 77.69 257 GLU A CA 1
ATOM 2031 C C . GLU A 1 257 ? 4.618 16.557 13.971 1.00 77.69 257 GLU A C 1
ATOM 2033 O O . GLU A 1 257 ? 3.680 15.921 13.489 1.00 77.69 257 GLU A O 1
ATOM 2038 N N . LEU A 1 258 ? 5.132 16.250 15.161 1.00 76.81 258 LEU A N 1
ATOM 2039 C CA . LEU A 1 258 ? 4.523 15.246 16.024 1.00 76.81 258 LEU A CA 1
ATOM 2040 C C . LEU A 1 258 ? 3.255 15.840 16.638 1.00 76.81 258 LEU A C 1
ATOM 2042 O O . LEU A 1 258 ? 3.326 16.579 17.619 1.00 76.81 258 LEU A O 1
ATOM 2046 N N . SER A 1 259 ? 2.098 15.502 16.076 1.00 77.69 259 SER A N 1
ATOM 2047 C CA . SER A 1 259 ? 0.812 15.801 16.701 1.00 77.69 259 SER A CA 1
ATOM 2048 C C . SER A 1 259 ? 0.678 15.013 18.005 1.00 77.69 259 SER A C 1
ATOM 2050 O O . SER A 1 259 ? 0.957 13.814 18.059 1.00 77.69 259 SER A O 1
ATOM 2052 N N . ARG A 1 260 ? 0.260 15.696 19.070 1.00 82.62 260 ARG A N 1
ATOM 2053 C CA . ARG A 1 260 ? -0.111 15.076 20.346 1.00 82.62 260 ARG A CA 1
ATOM 2054 C C . ARG A 1 260 ? -1.626 15.110 20.479 1.00 82.62 260 ARG A C 1
ATOM 2056 O O . ARG A 1 260 ? -2.257 16.030 19.968 1.00 82.62 260 ARG A O 1
ATOM 2063 N N . ALA A 1 261 ? -2.188 14.114 21.154 1.00 84.06 261 ALA A N 1
ATOM 2064 C CA . ALA A 1 261 ? -3.601 14.136 21.500 1.00 84.06 261 ALA A CA 1
ATOM 2065 C C . ALA A 1 261 ? -3.882 15.326 22.431 1.00 84.06 261 ALA A C 1
ATOM 2067 O O . ALA A 1 261 ? -3.113 15.572 23.362 1.00 84.06 261 ALA A O 1
ATOM 2068 N N . GLU A 1 262 ? -4.959 16.059 22.157 1.00 86.44 262 GLU A N 1
ATOM 2069 C CA . GLU A 1 262 ? -5.431 17.144 23.025 1.00 86.44 262 GLU A CA 1
ATOM 2070 C C . GLU A 1 262 ? -5.991 16.584 24.334 1.00 86.44 262 GLU A C 1
ATOM 2072 O O . GLU A 1 262 ? -5.677 17.077 25.416 1.00 86.44 262 GLU A O 1
ATOM 2077 N N . ASP A 1 263 ? -6.761 15.502 24.215 1.00 89.62 263 ASP A N 1
ATOM 2078 C CA . ASP A 1 263 ? -7.384 14.811 25.332 1.00 89.62 263 ASP A CA 1
ATOM 2079 C C . ASP A 1 263 ? -6.555 13.568 25.716 1.00 89.62 263 ASP A C 1
ATOM 2081 O O . ASP A 1 263 ? -6.081 12.838 24.836 1.00 89.62 263 ASP A O 1
ATOM 2085 N N . PRO A 1 264 ? -6.379 13.275 27.018 1.00 89.12 264 PRO A N 1
ATOM 2086 C CA . PRO A 1 264 ? -5.690 12.084 27.510 1.00 89.12 264 PRO A CA 1
ATOM 2087 C C . PRO A 1 264 ? -6.587 10.840 27.381 1.00 89.12 264 PRO A C 1
ATOM 2089 O O . PRO A 1 264 ? -6.988 10.238 28.378 1.00 89.12 264 PRO A O 1
ATOM 2092 N N . ALA A 1 265 ? -6.919 10.480 26.142 1.00 91.50 265 ALA A N 1
ATOM 2093 C CA . ALA A 1 265 ? -7.774 9.358 25.783 1.00 91.50 265 ALA A CA 1
ATOM 2094 C C . ALA A 1 265 ? -6.994 8.260 25.046 1.00 91.50 265 ALA A C 1
ATOM 2096 O O . ALA A 1 265 ? -5.982 8.504 24.387 1.00 91.50 265 ALA A O 1
ATOM 2097 N N . CYS A 1 266 ? -7.501 7.035 25.135 1.00 93.50 266 CYS A N 1
ATOM 2098 C CA . CYS A 1 266 ? -6.982 5.855 24.461 1.00 93.50 266 CYS A CA 1
ATOM 2099 C C . CYS A 1 266 ? -7.983 5.335 23.424 1.00 93.50 266 CYS A C 1
ATOM 2101 O O . CYS A 1 266 ? -9.201 5.504 23.558 1.00 93.50 266 CYS A O 1
ATOM 2103 N N . ALA A 1 267 ? -7.449 4.649 22.415 1.00 94.38 267 ALA A N 1
ATOM 2104 C CA . ALA A 1 267 ? -8.220 3.836 21.488 1.00 94.38 267 ALA A CA 1
ATOM 2105 C C . ALA A 1 267 ? -7.873 2.357 21.702 1.00 94.38 267 ALA A C 1
ATOM 2107 O O . ALA A 1 267 ? -6.694 2.003 21.762 1.00 94.38 267 ALA A O 1
ATOM 2108 N N . ALA A 1 268 ? -8.889 1.506 21.812 1.00 96.19 268 ALA A N 1
ATOM 2109 C CA . ALA A 1 268 ? -8.744 0.060 21.727 1.00 96.19 268 ALA A CA 1
ATOM 2110 C C . ALA A 1 268 ? -8.884 -0.362 20.258 1.00 96.19 268 ALA A C 1
ATOM 2112 O O . ALA A 1 268 ? -9.827 0.055 19.585 1.00 96.19 268 ALA A O 1
ATOM 2113 N N . LEU A 1 269 ? -7.938 -1.161 19.765 1.00 97.06 269 LEU A N 1
ATOM 2114 C CA . LEU A 1 269 ? -7.885 -1.617 18.376 1.00 97.06 269 LEU A CA 1
ATOM 2115 C C . LEU A 1 269 ? -8.104 -3.130 18.353 1.00 97.06 269 LEU A C 1
ATOM 2117 O O . LEU A 1 269 ? -7.324 -3.861 18.962 1.00 97.06 269 LEU A O 1
ATOM 2121 N N . ILE A 1 270 ? -9.155 -3.577 17.673 1.00 96.31 270 ILE A N 1
ATOM 2122 C CA . ILE A 1 270 ? -9.486 -4.992 17.474 1.00 96.31 270 ILE A CA 1
ATOM 2123 C C . ILE A 1 270 ? -9.854 -5.236 16.003 1.00 96.31 270 ILE A C 1
ATOM 2125 O O . ILE A 1 270 ? -10.162 -4.297 15.271 1.00 96.31 270 ILE A O 1
ATOM 2129 N N . SER A 1 271 ? -9.818 -6.487 15.565 1.00 95.69 271 SER A N 1
ATOM 2130 C CA . SER A 1 271 ? -10.202 -6.938 14.220 1.00 95.69 271 SER A CA 1
ATOM 2131 C C . SER A 1 271 ? -10.508 -8.437 14.262 1.00 95.69 271 SER A C 1
ATOM 2133 O O . SER A 1 271 ? -10.319 -9.049 15.317 1.00 95.69 271 SER A O 1
ATOM 2135 N N . ASP A 1 272 ? -10.978 -9.001 13.145 1.00 93.44 272 ASP A N 1
ATOM 2136 C CA . ASP A 1 272 ? -11.063 -10.455 12.926 1.00 93.44 272 ASP A CA 1
ATOM 2137 C C . ASP A 1 272 ? -11.819 -11.184 14.049 1.00 93.44 272 ASP A C 1
ATOM 2139 O O . ASP A 1 272 ? -11.344 -12.156 14.639 1.00 93.44 272 ASP A O 1
ATOM 2143 N N . LEU A 1 273 ? -13.003 -10.674 14.395 1.00 93.56 273 LEU A N 1
ATOM 2144 C CA . LEU A 1 273 ? -13.825 -11.265 15.448 1.00 93.56 273 LEU A CA 1
ATOM 2145 C C . LEU A 1 273 ? -14.477 -12.575 15.001 1.00 93.56 273 LEU A C 1
ATOM 2147 O O . LEU A 1 273 ? -14.643 -13.455 15.841 1.00 93.56 273 LEU A O 1
ATOM 2151 N N . HIS A 1 274 ? -14.851 -12.699 13.722 1.00 92.62 274 HIS A N 1
ATOM 2152 C CA . HIS A 1 274 ? -15.495 -13.891 13.154 1.00 92.62 274 HIS A CA 1
ATOM 2153 C C . HIS A 1 274 ? -16.659 -14.420 14.013 1.00 92.62 274 HIS A C 1
ATOM 2155 O O . HIS A 1 274 ? -16.794 -15.619 14.265 1.00 92.62 274 HIS A O 1
ATOM 2161 N N . ILE A 1 275 ? -17.520 -13.519 14.499 1.00 92.50 275 ILE A N 1
ATOM 2162 C CA . ILE A 1 275 ? -18.686 -13.895 15.305 1.00 92.50 275 ILE A CA 1
ATOM 2163 C C . ILE A 1 275 ? -19.566 -14.844 14.484 1.00 92.50 275 ILE A C 1
ATOM 2165 O O . ILE A 1 275 ? -19.909 -14.556 13.335 1.00 92.50 275 ILE A O 1
ATOM 2169 N N . GLY A 1 276 ? -19.930 -15.969 15.099 1.00 89.25 276 GLY A N 1
ATOM 2170 C CA . GLY A 1 276 ? -20.657 -17.066 14.457 1.00 89.25 276 GLY A CA 1
ATOM 2171 C C . GLY A 1 276 ? -19.782 -18.276 14.119 1.00 89.25 276 GLY A C 1
ATOM 2172 O O . GLY A 1 276 ? -20.330 -19.357 13.934 1.00 89.25 276 GLY A O 1
ATOM 2173 N N . SER A 1 277 ? -18.454 -18.125 14.113 1.00 91.69 277 SER A N 1
ATOM 2174 C CA . SER A 1 277 ? -17.520 -19.242 13.953 1.00 91.69 277 SER A CA 1
ATOM 2175 C C . SER A 1 277 ? -17.487 -20.141 15.192 1.00 91.69 277 SER A C 1
ATOM 2177 O O . SER A 1 277 ? -17.513 -19.644 16.320 1.00 91.69 277 SER A O 1
ATOM 2179 N N . GLU A 1 278 ? -17.306 -21.454 15.014 1.00 89.69 278 GLU A N 1
ATOM 2180 C CA . GLU A 1 278 ? -17.021 -22.379 16.129 1.00 89.69 278 GLU A CA 1
ATOM 2181 C C . GLU A 1 278 ? -15.703 -22.038 16.849 1.00 89.69 278 GLU A C 1
ATOM 2183 O O . GLU A 1 278 ? -15.515 -22.381 18.016 1.00 89.69 278 GLU A O 1
ATOM 2188 N N . MET A 1 279 ? -14.792 -21.339 16.163 1.00 90.69 279 MET A N 1
ATOM 2189 C CA . MET A 1 279 ? -13.494 -20.919 16.696 1.00 90.69 279 MET A CA 1
ATOM 2190 C C . MET A 1 279 ? -13.545 -19.561 17.413 1.00 90.69 279 MET A C 1
ATOM 2192 O O . MET A 1 279 ? -12.515 -19.093 17.911 1.00 90.69 279 MET A O 1
ATOM 2196 N N . PHE A 1 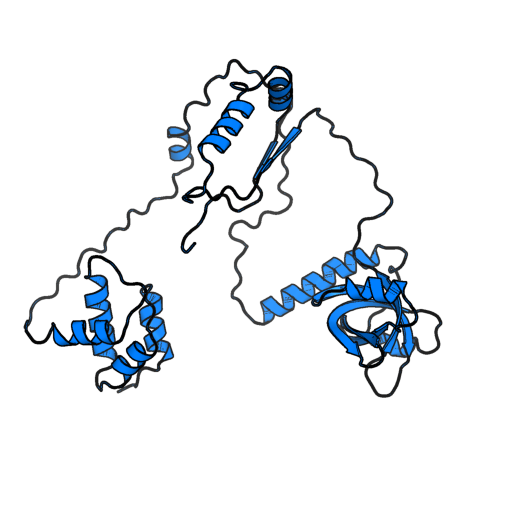280 ? -14.714 -18.916 17.483 1.00 93.81 280 PHE A N 1
ATOM 2197 C CA . PHE A 1 280 ? -14.867 -17.637 18.166 1.00 93.81 280 PHE A CA 1
ATOM 2198 C C . PHE A 1 280 ? -14.595 -17.778 19.669 1.00 93.81 280 PHE A C 1
ATOM 2200 O O . PHE A 1 280 ? -15.238 -18.545 20.386 1.00 93.81 280 PHE A O 1
ATOM 2207 N N . LEU A 1 281 ? -13.647 -16.988 20.177 1.00 94.50 281 LEU A N 1
ATOM 2208 C CA . LEU A 1 281 ? -13.264 -16.987 21.589 1.00 94.50 281 LEU A CA 1
ATOM 2209 C C . LEU A 1 281 ? -14.226 -16.134 22.432 1.00 94.50 281 LEU A C 1
ATOM 2211 O O . LEU A 1 281 ? -13.816 -15.138 23.036 1.00 94.50 281 LEU A O 1
ATOM 2215 N N . GLU A 1 282 ? -15.495 -16.536 22.493 1.00 94.31 282 GLU A N 1
ATOM 2216 C CA . GLU A 1 282 ? -16.575 -15.796 23.162 1.00 94.31 282 GLU A CA 1
ATOM 2217 C C . GLU A 1 282 ? -16.222 -15.418 24.607 1.00 94.31 282 GLU A C 1
ATOM 2219 O O . GLU A 1 282 ? -16.291 -14.248 24.987 1.00 94.31 282 GLU A O 1
ATOM 2224 N N . ASP A 1 283 ? -15.736 -16.377 25.398 1.00 95.00 283 ASP A N 1
ATOM 2225 C CA . ASP A 1 283 ? -15.342 -16.144 26.791 1.00 95.00 283 ASP A CA 1
ATOM 2226 C C . ASP A 1 283 ? -14.240 -15.083 26.933 1.00 95.00 283 ASP A C 1
ATOM 2228 O O . ASP A 1 283 ? -14.195 -14.328 27.910 1.00 95.00 283 ASP A O 1
ATOM 2232 N N . VAL A 1 284 ? -13.306 -15.034 25.979 1.00 95.31 284 VAL A N 1
ATOM 2233 C CA . VAL A 1 284 ? -12.204 -14.062 25.976 1.00 95.31 284 VAL A CA 1
ATOM 2234 C C . VAL A 1 284 ? -12.727 -12.689 25.573 1.00 95.31 284 VAL A C 1
ATOM 2236 O O . VAL A 1 284 ? -12.401 -11.695 26.227 1.00 95.31 284 VAL A O 1
ATOM 2239 N N . PHE A 1 285 ? -13.581 -12.634 24.553 1.00 95.62 285 PHE A N 1
ATOM 2240 C CA . PHE A 1 285 ? -14.232 -11.404 24.122 1.00 95.62 285 PHE A CA 1
ATOM 2241 C C . PHE A 1 285 ? -15.092 -10.802 25.243 1.00 95.62 285 PHE A C 1
ATOM 2243 O O . PHE A 1 285 ? -14.979 -9.615 25.548 1.00 95.62 285 PHE A O 1
ATOM 2250 N N . MET A 1 286 ? -15.867 -11.620 25.957 1.00 95.50 286 MET A N 1
ATOM 2251 C CA . MET A 1 286 ? -16.677 -11.157 27.084 1.00 95.50 286 MET A CA 1
ATOM 2252 C C . MET A 1 286 ? -15.830 -10.670 28.264 1.00 95.50 286 MET A C 1
ATOM 2254 O O . MET A 1 286 ? -16.181 -9.677 28.903 1.00 95.50 286 MET A O 1
ATOM 2258 N N . LYS A 1 287 ? -14.667 -11.283 28.530 1.00 95.25 287 LYS A N 1
ATOM 2259 C CA . LYS A 1 287 ? -13.701 -10.738 29.503 1.00 95.25 287 LYS A CA 1
ATOM 2260 C C . LYS A 1 287 ? -13.192 -9.359 29.087 1.00 95.25 287 LYS A C 1
ATOM 2262 O O . LYS A 1 287 ? -13.081 -8.483 29.942 1.00 95.25 287 LYS A O 1
ATOM 2267 N N . PHE A 1 288 ? -12.923 -9.147 27.800 1.00 95.94 288 PHE A N 1
ATOM 2268 C CA . PHE A 1 288 ? -12.548 -7.833 27.274 1.00 95.94 288 PHE A CA 1
ATOM 2269 C C . PHE A 1 288 ? -13.674 -6.800 27.448 1.00 95.94 288 PHE A C 1
ATOM 2271 O O . PHE A 1 288 ? -13.417 -5.697 27.931 1.00 95.94 288 PHE A O 1
ATOM 2278 N N . VAL A 1 289 ? -14.927 -7.165 27.159 1.00 94.62 289 VAL A N 1
ATOM 2279 C CA . VAL A 1 289 ? -16.097 -6.294 27.385 1.00 94.62 289 VAL A CA 1
ATOM 2280 C C . VAL A 1 289 ? -16.240 -5.926 28.865 1.00 94.62 289 VAL A C 1
ATOM 2282 O O . VAL A 1 289 ? -16.403 -4.752 29.201 1.00 94.62 289 VAL A O 1
ATOM 2285 N N . ASN A 1 290 ? -16.123 -6.898 29.770 1.00 93.75 290 ASN A N 1
ATOM 2286 C CA . ASN A 1 290 ? -16.213 -6.653 31.212 1.00 93.75 290 ASN A CA 1
ATOM 2287 C C . ASN A 1 290 ? -15.045 -5.794 31.722 1.00 93.75 290 ASN A C 1
ATOM 2289 O O . ASN A 1 290 ? -15.209 -4.986 32.635 1.00 93.75 290 ASN A O 1
ATOM 2293 N N . TRP A 1 291 ? -13.856 -5.940 31.134 1.00 95.12 291 TRP A N 1
ATOM 2294 C CA . TRP A 1 291 ? -12.719 -5.066 31.410 1.00 95.12 291 TRP A CA 1
ATOM 2295 C C . TRP A 1 291 ? -12.990 -3.618 30.972 1.00 95.12 291 TRP A C 1
ATOM 2297 O O . TRP A 1 291 ? -12.779 -2.710 31.773 1.00 95.12 291 TRP A O 1
ATOM 2307 N N . LEU A 1 292 ? -13.548 -3.388 29.774 1.00 93.88 292 LEU A N 1
ATOM 2308 C CA . LEU A 1 292 ? -13.954 -2.046 29.320 1.00 93.88 292 LEU A CA 1
ATOM 2309 C C . LEU A 1 292 ? -15.005 -1.402 30.238 1.00 93.88 292 LEU A C 1
ATOM 2311 O O . LEU A 1 292 ? -14.998 -0.189 30.440 1.00 93.88 292 LEU A O 1
ATOM 2315 N N . ARG A 1 293 ? -15.885 -2.213 30.834 1.00 91.19 293 ARG A N 1
ATOM 2316 C CA . ARG A 1 293 ? -16.872 -1.770 31.836 1.00 91.19 293 ARG A CA 1
ATOM 2317 C C . ARG A 1 293 ? -16.273 -1.496 33.221 1.00 91.19 293 ARG A C 1
ATOM 2319 O O . ARG A 1 293 ? -16.991 -1.049 34.114 1.00 91.19 293 ARG A O 1
ATOM 2326 N N . GLY A 1 294 ? -14.982 -1.769 33.422 1.00 90.88 294 GLY A N 1
ATOM 2327 C CA . GLY A 1 294 ? -14.304 -1.649 34.714 1.00 90.88 294 GLY A CA 1
ATOM 2328 C C . GLY A 1 294 ? -14.718 -2.714 35.737 1.00 90.88 294 GLY A C 1
ATOM 2329 O O . GLY A 1 294 ? -14.443 -2.564 36.925 1.00 90.88 294 GLY A O 1
ATOM 2330 N N . GLU A 1 295 ? -15.385 -3.787 35.304 1.00 90.81 295 GLU A N 1
ATOM 2331 C CA . GLU A 1 295 ? -15.900 -4.856 36.174 1.00 90.81 295 GLU A CA 1
ATOM 2332 C C . GLU A 1 295 ? -14.826 -5.895 36.522 1.00 90.81 295 GLU A C 1
ATOM 2334 O O . GLU A 1 295 ? -14.949 -6.626 37.503 1.00 90.81 295 GLU A O 1
ATOM 2339 N N . THR A 1 296 ? -13.756 -5.962 35.726 1.00 89.88 296 THR A N 1
ATOM 2340 C CA . THR A 1 296 ? -12.658 -6.919 35.900 1.00 89.88 296 THR A CA 1
ATOM 2341 C C . THR A 1 296 ? -11.294 -6.250 35.741 1.00 89.88 296 THR A C 1
ATOM 2343 O O . THR A 1 296 ? -11.172 -5.166 35.171 1.00 89.88 296 THR A O 1
ATOM 2346 N N . GLY A 1 297 ? -10.254 -6.905 36.259 1.00 90.31 297 GLY A N 1
ATOM 2347 C CA . GLY A 1 297 ? -8.874 -6.422 36.221 1.00 90.31 297 GLY A CA 1
ATOM 2348 C C . GLY A 1 297 ? -8.410 -5.799 37.538 1.00 90.31 297 GLY A C 1
ATOM 2349 O O . GLY A 1 297 ? -9.200 -5.506 38.433 1.00 90.31 297 GLY A O 1
ATOM 2350 N N . ASN A 1 298 ? -7.096 -5.637 37.674 1.00 93.94 298 ASN A N 1
ATOM 2351 C CA . ASN A 1 298 ? -6.480 -4.948 38.808 1.00 93.94 298 ASN A CA 1
ATOM 2352 C C . ASN A 1 298 ? -6.583 -3.413 38.668 1.00 93.94 298 ASN A C 1
ATOM 2354 O O . ASN A 1 298 ? -7.014 -2.902 37.636 1.00 93.94 298 ASN A O 1
ATOM 2358 N N . ALA A 1 299 ? -6.139 -2.666 39.684 1.00 91.44 299 ALA A N 1
ATOM 2359 C CA . ALA A 1 299 ? -6.232 -1.201 39.698 1.00 91.44 299 ALA A CA 1
ATOM 2360 C C . ALA A 1 299 ? -5.586 -0.520 38.472 1.00 91.44 299 ALA A C 1
ATOM 2362 O O . ALA A 1 299 ? -6.138 0.437 37.941 1.00 91.44 299 ALA A O 1
ATOM 2363 N N . GLN A 1 300 ? -4.450 -1.028 37.983 1.00 93.44 300 GLN A N 1
ATOM 2364 C CA . GLN A 1 300 ? -3.787 -0.474 36.795 1.00 93.44 300 GLN A CA 1
ATOM 2365 C C . GLN A 1 300 ? -4.574 -0.771 35.514 1.00 93.44 300 GLN A C 1
ATOM 2367 O O . GLN A 1 300 ? -4.692 0.082 34.639 1.00 93.44 300 GLN A O 1
ATOM 2372 N N . GLN A 1 301 ? -5.126 -1.980 35.402 1.00 93.50 301 GLN A N 1
ATOM 2373 C CA . GLN A 1 301 ? -5.950 -2.378 34.263 1.00 93.50 301 GLN A CA 1
ATOM 2374 C C . GLN A 1 301 ? -7.262 -1.592 34.218 1.00 93.50 301 GLN A C 1
ATOM 2376 O O . GLN A 1 301 ? -7.693 -1.214 33.134 1.00 93.50 301 GLN A O 1
ATOM 2381 N N . GLN A 1 302 ? -7.876 -1.325 35.370 1.00 91.81 302 GLN A N 1
ATOM 2382 C CA . GLN A 1 302 ? -9.078 -0.497 35.461 1.00 91.81 302 GLN A CA 1
ATOM 2383 C C . GLN A 1 302 ? -8.788 0.969 35.118 1.00 91.81 302 GLN A C 1
ATOM 2385 O O . GLN A 1 302 ? -9.578 1.583 34.406 1.00 91.81 302 GLN A O 1
ATOM 2390 N N . GLU A 1 303 ? -7.643 1.515 35.545 1.00 92.12 303 GLU A N 1
ATOM 2391 C CA . GLU A 1 303 ? -7.202 2.858 35.135 1.00 92.12 303 GLU A CA 1
ATOM 2392 C C . GLU A 1 303 ? -7.028 2.938 33.612 1.00 92.12 303 GLU A C 1
ATOM 2394 O O . GLU A 1 303 ? -7.512 3.880 32.984 1.00 92.12 303 GLU A O 1
ATOM 2399 N N . LEU A 1 304 ? -6.417 1.921 32.993 1.00 93.88 304 LEU A N 1
ATOM 2400 C CA . LEU A 1 304 ? -6.279 1.856 31.538 1.00 93.88 304 LEU A CA 1
ATOM 2401 C C . LEU A 1 304 ? -7.643 1.784 30.835 1.00 93.88 304 LEU A C 1
ATOM 2403 O O . LEU A 1 304 ? -7.877 2.548 29.900 1.00 93.88 304 LEU A O 1
ATOM 2407 N N . ALA A 1 305 ? -8.552 0.921 31.303 1.00 94.25 305 ALA A N 1
ATOM 2408 C CA . ALA A 1 305 ? -9.919 0.840 30.782 1.00 94.25 305 ALA A CA 1
ATOM 2409 C C . ALA A 1 305 ? -10.642 2.188 30.895 1.00 94.25 305 ALA A C 1
ATOM 2411 O O . ALA A 1 305 ? -11.357 2.592 29.981 1.00 94.25 305 ALA A O 1
ATOM 2412 N N . SER A 1 306 ? -10.396 2.927 31.983 1.00 93.75 306 SER A N 1
ATOM 2413 C CA . SER A 1 306 ? -11.000 4.239 32.220 1.00 93.75 306 SER A CA 1
ATOM 2414 C C . SER A 1 306 ? -10.591 5.278 31.174 1.00 93.75 306 SER A C 1
ATOM 2416 O O . SER A 1 306 ? -11.343 6.220 30.933 1.00 93.75 306 SER A O 1
ATOM 2418 N N . GLY A 1 307 ? -9.423 5.108 30.548 1.00 94.81 307 GLY A N 1
ATOM 2419 C CA . GLY A 1 307 ? -8.911 5.978 29.495 1.00 94.81 307 GLY A CA 1
ATOM 2420 C C . GLY A 1 307 ? -9.424 5.638 28.095 1.00 94.81 307 GLY A C 1
ATOM 2421 O O . GLY A 1 307 ? -9.252 6.450 27.187 1.00 94.81 307 GLY A O 1
ATOM 2422 N N . VAL A 1 308 ? -10.058 4.481 27.880 1.00 95.44 308 VAL A N 1
ATOM 2423 C CA . VAL A 1 308 ? -10.542 4.078 26.550 1.00 95.44 308 VAL A CA 1
ATOM 2424 C C . VAL A 1 308 ? -11.778 4.896 26.169 1.00 95.44 308 VAL A C 1
ATOM 2426 O O . VAL A 1 308 ? -12.832 4.776 26.787 1.00 95.44 308 VAL A O 1
ATOM 2429 N N . LYS A 1 309 ? -11.650 5.723 25.125 1.00 94.12 309 LYS A N 1
ATOM 2430 C CA . LYS A 1 309 ? -12.756 6.506 24.544 1.00 94.12 309 LYS A CA 1
ATOM 2431 C C . LYS A 1 309 ? -13.258 5.925 23.229 1.00 94.12 309 LYS A C 1
ATOM 2433 O O . LYS A 1 309 ? -14.443 6.025 22.926 1.00 94.12 309 LYS A O 1
ATOM 2438 N N . TYR A 1 310 ? -12.347 5.346 22.453 1.00 94.38 310 TYR A N 1
ATOM 2439 C CA . TYR A 1 310 ? -12.613 4.874 21.102 1.00 94.38 310 TYR A CA 1
ATOM 2440 C C . TYR A 1 310 ? -12.365 3.369 21.023 1.00 94.38 310 TYR A C 1
ATOM 2442 O O . TYR A 1 310 ? -11.328 2.889 21.477 1.00 94.38 310 TYR A O 1
ATOM 2450 N N . LEU A 1 311 ? -13.302 2.633 20.432 1.00 95.19 311 LEU A N 1
ATOM 2451 C CA . LEU A 1 311 ? -13.115 1.241 20.035 1.00 95.19 311 LEU A CA 1
ATOM 2452 C C . LEU A 1 311 ? -13.135 1.193 18.510 1.00 95.19 311 LEU A C 1
ATOM 2454 O O . LEU A 1 311 ? -14.114 1.606 17.894 1.00 95.19 311 LEU A O 1
ATOM 2458 N N . ILE A 1 312 ? -12.049 0.716 17.914 1.00 95.81 312 ILE A N 1
ATOM 2459 C CA . ILE A 1 312 ? -11.915 0.563 16.467 1.00 95.81 312 ILE A CA 1
ATOM 2460 C C . ILE A 1 312 ? -11.931 -0.930 16.164 1.00 95.81 312 ILE A C 1
ATOM 2462 O O . ILE A 1 312 ? -11.087 -1.664 16.675 1.00 95.81 312 ILE A O 1
ATOM 2466 N N . VAL A 1 313 ? -12.887 -1.353 15.336 1.00 95.50 313 VAL A N 1
ATOM 2467 C CA . VAL A 1 313 ? -13.034 -2.737 14.869 1.00 95.50 313 VAL A CA 1
ATOM 2468 C C . VAL A 1 313 ? -12.725 -2.776 13.376 1.00 95.50 313 VAL A C 1
ATOM 2470 O O . VAL A 1 313 ? -13.499 -2.262 12.569 1.00 95.50 313 VAL A O 1
ATOM 2473 N N . ALA A 1 314 ? -11.566 -3.315 13.004 1.00 93.38 314 ALA A N 1
ATOM 2474 C CA . ALA A 1 314 ? -11.056 -3.271 11.637 1.00 93.38 314 ALA A CA 1
ATOM 2475 C C . ALA A 1 314 ? -11.377 -4.557 10.853 1.00 93.38 314 ALA A C 1
ATOM 2477 O O . ALA A 1 314 ? -10.491 -5.367 10.617 1.00 93.38 314 ALA A O 1
ATOM 2478 N N . GLY A 1 315 ? -12.630 -4.702 10.409 1.00 89.56 315 GLY A N 1
ATOM 2479 C CA . GLY A 1 315 ? -13.053 -5.788 9.510 1.00 89.56 315 GLY A CA 1
ATOM 2480 C C . GLY A 1 315 ? -13.385 -7.113 10.205 1.00 89.56 315 GLY A C 1
ATOM 2481 O O . GLY A 1 315 ? -13.235 -7.236 11.420 1.00 89.56 315 GLY A O 1
ATOM 2482 N N . ASP A 1 316 ? -13.910 -8.054 9.416 1.00 90.12 316 ASP A N 1
ATOM 2483 C CA . ASP A 1 316 ? -14.201 -9.454 9.764 1.00 90.12 316 ASP A CA 1
ATOM 2484 C C . ASP A 1 316 ? -14.905 -9.629 11.114 1.00 90.12 316 ASP A C 1
ATOM 2486 O O . ASP A 1 316 ? -14.504 -10.373 12.006 1.00 90.12 316 ASP A O 1
ATOM 2490 N N . ILE A 1 317 ? -15.996 -8.877 11.275 1.00 92.94 317 ILE A N 1
ATOM 2491 C CA . ILE A 1 317 ? -16.817 -8.902 12.491 1.00 92.94 317 ILE A CA 1
ATOM 2492 C C . ILE A 1 317 ? -17.574 -10.228 12.605 1.00 92.94 317 ILE A C 1
ATOM 2494 O O . ILE A 1 317 ? -17.718 -10.760 13.701 1.00 92.94 317 ILE A O 1
ATOM 2498 N N . VAL A 1 318 ? -18.062 -10.748 11.480 1.00 92.75 318 VAL A N 1
ATOM 2499 C CA . VAL A 1 318 ? -18.834 -11.991 11.383 1.00 92.75 318 VAL A CA 1
ATOM 2500 C C . VAL A 1 318 ? -18.114 -12.957 10.458 1.00 92.75 318 VAL A C 1
ATOM 2502 O O . VAL A 1 318 ? -17.424 -12.511 9.545 1.00 92.75 318 VAL A O 1
ATOM 2505 N N . ASP A 1 319 ? -18.301 -14.257 10.676 1.00 88.50 319 ASP A N 1
ATOM 2506 C CA . ASP A 1 319 ? -17.629 -15.282 9.866 1.00 88.50 319 ASP A CA 1
ATOM 2507 C C . ASP A 1 319 ? -18.119 -15.274 8.407 1.00 88.50 319 ASP A C 1
ATOM 2509 O O . ASP A 1 319 ? -17.365 -15.497 7.471 1.00 88.50 319 ASP A O 1
ATOM 2513 N N . GLY A 1 320 ? -19.383 -14.903 8.191 1.00 87.44 320 GLY A N 1
ATOM 2514 C CA . GLY A 1 320 ? -20.001 -14.910 6.868 1.00 87.44 320 GLY A CA 1
ATOM 2515 C C . GLY A 1 320 ? -20.610 -16.270 6.523 1.00 87.44 320 GLY A C 1
ATOM 2516 O O . GLY A 1 320 ? -20.866 -17.094 7.396 1.00 87.44 320 GLY A O 1
ATOM 2517 N N . ILE A 1 321 ? -20.930 -16.473 5.245 1.00 80.62 321 ILE A N 1
ATOM 2518 C CA . ILE A 1 321 ? -21.566 -17.695 4.736 1.00 80.62 321 ILE A CA 1
ATOM 2519 C C . ILE A 1 321 ? -20.639 -18.308 3.688 1.00 80.62 321 ILE A C 1
ATOM 2521 O O . ILE A 1 321 ? -20.166 -17.598 2.802 1.00 80.62 321 ILE A O 1
ATOM 2525 N N . GLY A 1 322 ? -20.429 -19.624 3.766 1.00 72.88 322 GLY A N 1
ATOM 2526 C CA . GLY A 1 322 ? -19.540 -20.353 2.856 1.00 72.88 322 GLY A CA 1
ATOM 2527 C C . GLY A 1 322 ? -18.082 -20.418 3.319 1.00 72.88 322 GLY A C 1
ATOM 2528 O O . GLY A 1 322 ? -17.203 -20.591 2.474 1.00 72.88 322 GLY A O 1
ATOM 2529 N N . VAL A 1 323 ? -17.853 -20.260 4.627 1.00 58.47 323 VAL A N 1
ATOM 2530 C CA . VAL A 1 323 ? -16.573 -20.502 5.316 1.00 58.47 323 VAL A CA 1
ATOM 2531 C C . VAL A 1 323 ? -16.519 -21.935 5.831 1.00 58.47 323 VAL A C 1
ATOM 2533 O O . VAL A 1 323 ? -17.586 -22.436 6.257 1.00 58.47 323 VAL A O 1
#

pLDDT: mean 83.12, std 17.84, range [28.8, 98.44]

Radius of gyration: 31.58 Å; Cα contacts (8 Å, |Δi|>4): 404; chains: 1; bounding box: 82×62×72 Å

Organism: NCBI:txid412755